Protein 7OA7 (pdb70)

Sequence (344 aa):
DHHHHHHKVTIPSGKRYYYAGGITTPGGKVDIIYTESGWFLSDRAIGQSGIVPVGTIGQKISQTLFPEPTDFKQLSKLETGIHITDDRGKYLTFAARAINSYGRVGNYQEADRIWIGLPVTQNVRLHTDADLALLKNGNTTSLIPTDNQLHTNTEVRDYFNDVVYGATIPVLNYKEPAINQTRQLIALDGRTQFSNHNFNNGYTTSVLIGNRQQTGPLLTYKLDDTLTWGINLENDGRIAIKTVDTTGGQEYIQNVKLDYSNDNSIQVRSAAKNGSLGIEIFINGQSVYNKTVSLTRTTHNISSGQIIFGGNTYINEFAVYTESLNNSNIQKLAEYFRDKYKAS

Foldseek 3Di:
DDDDDWDDKAQVVFAQEDEAPFDWGAFIDDDGVDKFKAKKKFAQAADVVGFGADDESADALAPADHHDVVRIDTPTRDGGTGGDHQVARIKMWIWMWDADPVRDTGDIDIYNIYHYFQNDDPQFPFKWFLQHKWAADPNDTHHARAPQDWDQRIWTGRVSVGGTDPDRWTKHWHQDVVRRGIAMWTFCQFPKWAKQAFLQFKKKKKFKFALDFWWAFQKKKQQDPFWIWTWTADRQQWIKIDITGNVTDIDIQPPTRDRSNGIKMKMWIWHDDPQWIWIWIDILLRTRDTDTHHQPVPGNRRRMIMMMGGGRTITRIMIMGRHRDDSVSSNSRSVSSRCVRPGD

Radius of gyration: 22.86 Å; Cα contacts (8 Å, |Δi|>4): 902; chains: 1; bounding box: 45×42×80 Å

InterPro domains:
  IPR012902 Prokaryotic N-terminal methylation site [PF07963] (5-29)
  IPR012902 Prokaryotic N-terminal methylation site [PS00409] (8-28)

B-factor: mean 28.99, std 13.24, range [13.07, 83.29]

Solvent-accessible surface area: 16601 Å² total

Secondary structure (DSSP, 8-state):
--------EE-TT--SB------BPPPPEE---EEEEEEEEE-SSB----B-----SS-----------TTEEEEESS-S--B------SEEEEEEEEE-TT--B---EE-S-EE---S--TTEEEEEEGGG-EEEETTEEEPPPBS---B-SEE-EETTTTEE--S---EEEEEETTTTEEEEEE--TT---EEEE-TTS-EEEEEEE-SS--BEEEEEEE-SSSEEEEEEE-TTS-EEEEEEE---EEEEPTT----TTS-EEEEEEEEEETTEEEEEEEETTEEEEEEEEESB--B---TTEEEEE-SB--EEEEEEESS---HHHHHHHHHHHHHTT---

Structure (mmCIF, N/CA/C/O backbone):
data_7OA7
#
_entry.id   7OA7
#
_cell.length_a   96.481
_cell.length_b   96.481
_cell.length_c   85.078
_cell.angle_alpha   90.000
_cell.angle_beta   90.000
_cell.angle_gamma   120.000
#
_symmetry.space_group_name_H-M   'P 32 2 1'
#
loop_
_entity.id
_entity.type
_entity.pdbx_description
1 polymer 'PilC minor pilin'
2 non-polymer 'CALCIUM ION'
3 non-polymer 'SODIUM ION'
4 water water
#
loop_
_atom_site.group_PDB
_atom_site.id
_atom_site.type_symbol
_atom_site.label_atom_id
_atom_site.label_alt_id
_atom_site.label_comp_id
_atom_site.label_asym_id
_atom_site.label_entity_id
_atom_site.label_seq_id
_atom_site.pdbx_PDB_ins_code
_atom_site.Cartn_x
_atom_site.Cartn_y
_atom_site.Cartn_z
_atom_site.occupancy
_atom_site.B_iso_or_equiv
_atom_site.auth_seq_id
_atom_site.auth_comp_id
_atom_site.auth_asym_id
_atom_site.auth_atom_id
_atom_site.pdbx_PDB_model_num
ATOM 1 N N . ASP A 1 2 ? 4.10000 88.60400 87.79400 1.000 66.10266 2 ASP A N 1
ATOM 2 C CA . ASP A 1 2 ? 3.97300 87.28800 87.18100 1.000 68.07922 2 ASP A CA 1
ATOM 3 C C . ASP A 1 2 ? 4.52200 87.30500 85.76200 1.000 65.31309 2 ASP A C 1
ATOM 4 O O . ASP A 1 2 ? 4.11400 88.12500 84.93900 1.000 69.80047 2 ASP A O 1
ATOM 9 N N . HIS A 1 3 ? 5.44500 86.39200 85.47200 1.000 49.45856 3 HIS A N 1
ATOM 10 C CA . HIS A 1 3 ? 6.08700 86.35800 84.16900 1.000 42.88672 3 HIS A CA 1
ATOM 11 C C . HIS A 1 3 ? 6.52500 84.93300 83.86900 1.000 40.34431 3 HIS A C 1
ATOM 12 O O . HIS A 1 3 ? 6.53700 84.06300 84.74300 1.000 46.99248 3 HIS A O 1
ATOM 19 N N . HIS A 1 4 ? 6.90100 84.70600 82.61800 1.000 31.84066 4 HIS A N 1
ATOM 20 C CA . HIS A 1 4 ? 7.22000 83.37400 82.13800 1.000 30.36154 4 HIS A CA 1
ATOM 21 C C . HIS A 1 4 ? 8.57700 83.38100 81.46500 1.000 35.98853 4 HIS A C 1
ATOM 22 O O . HIS A 1 4 ? 8.89400 84.29000 80.69400 1.000 36.90442 4 HIS A O 1
ATOM 29 N N . HIS A 1 5 ? 9.37000 82.35900 81.76400 1.000 32.23544 5 HIS A N 1
ATOM 30 C CA . HIS A 1 5 ? 10.67900 82.18100 81.16100 1.000 31.59853 5 HIS A CA 1
ATOM 31 C C . HIS A 1 5 ? 10.60400 81.16300 80.04600 1.000 32.43020 5 HIS A C 1
ATOM 32 O O . HIS A 1 5 ? 9.95200 80.12400 80.18100 1.000 33.36979 5 HIS A O 1
ATOM 39 N N . HIS A 1 6 ? 11.30000 81.44700 78.95600 1.000 28.09284 6 HIS A N 1
ATOM 40 C CA . HIS A 1 6 ? 11.52100 80.44300 77.93700 1.000 24.45293 6 HIS A CA 1
ATOM 41 C C . HIS A 1 6 ? 12.90300 79.83300 78.11800 1.000 32.93816 6 HIS A C 1
ATOM 42 O O . HIS A 1 6 ? 13.90400 80.55400 78.19400 1.000 28.41130 6 HIS A O 1
ATOM 49 N N . HIS A 1 7 ? 12.95200 78.50900 78.20400 1.000 28.36130 7 HIS A N 1
ATOM 50 C CA . HIS A 1 7 ? 14.20500 77.78900 78.37100 1.000 28.90347 7 HIS A CA 1
ATOM 51 C C . HIS A 1 7 ? 14.60100 77.11900 77.06500 1.000 26.46107 7 HIS A C 1
ATOM 52 O O . HIS A 1 7 ? 13.75600 76.60900 76.32700 1.000 28.63501 7 HIS A O 1
ATOM 59 N N . HIS A 1 8 ? 15.90400 77.08600 76.81700 1.000 28.20075 8 HIS A N 1
ATOM 60 C CA . HIS A 1 8 ? 16.50700 76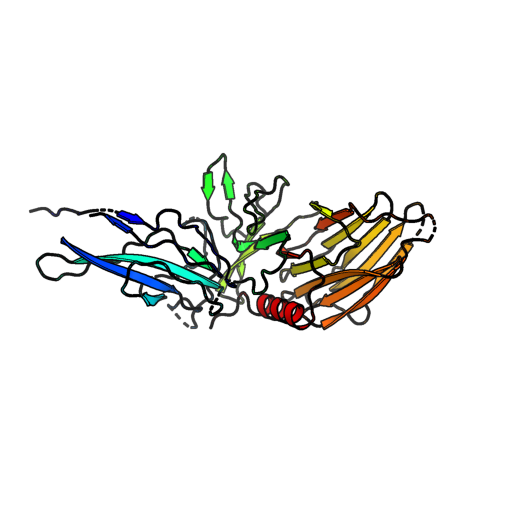.72900 75.54600 1.000 30.18520 8 HIS A CA 1
ATOM 61 C C . HIS A 1 8 ? 17.01800 75.32900 75.43100 1.000 25.49779 8 HIS A C 1
ATOM 62 O O . HIS A 1 8 ? 17.65300 74.80600 76.34300 1.000 32.03805 8 HIS A O 1
ATOM 77 N N . LYS A 1 10 ? 19.24900 73.21300 72.27000 1.000 22.42111 10 LYS A N 1
ATOM 78 C CA . LYS A 1 10 ? 19.83800 73.11100 70.94300 1.000 22.63166 10 LYS A CA 1
ATOM 79 C C . LYS A 1 10 ? 19.68900 71.66000 70.51400 1.000 21.66312 10 LYS A C 1
ATOM 80 O O . LYS A 1 10 ? 20.09300 70.75100 71.24700 1.000 24.06604 10 LYS A O 1
ATOM 86 N N . VAL A 1 11 ? 19.04900 71.44900 69.37100 1.000 18.19955 11 VAL A N 1
ATOM 87 C CA . VAL A 1 11 ? 18.79100 70.11800 68.84200 1.000 19.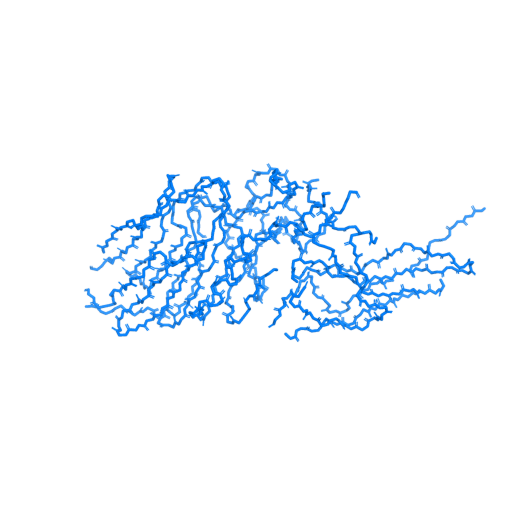39706 11 VAL A CA 1
ATOM 88 C C . VAL A 1 11 ? 19.46300 70.05600 67.48600 1.000 18.47853 11 VAL A C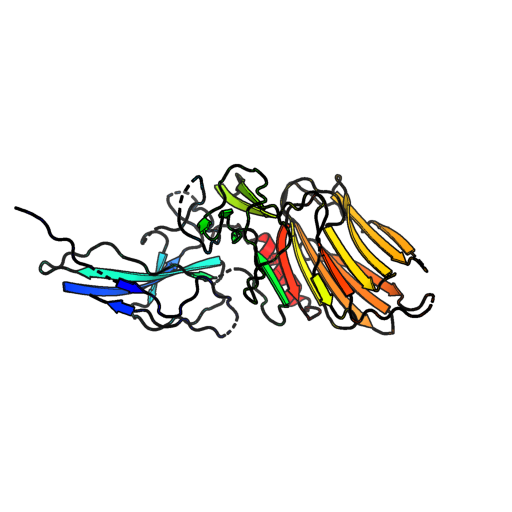 1
ATOM 89 O O . VAL A 1 11 ? 19.09000 70.80500 66.57600 1.000 19.87080 11 VAL A O 1
ATOM 93 N N . THR A 1 12 ? 20.47100 69.18800 67.34900 1.000 17.39682 12 THR A N 1
ATOM 94 C CA . THR A 1 12 ? 21.25400 69.14600 66.12000 1.000 18.34694 12 THR A CA 1
ATOM 95 C C . THR A 1 12 ? 21.58800 67.70700 65.77200 1.000 16.12035 12 THR A C 1
ATOM 96 O O . THR A 1 12 ? 21.41100 66.78800 66.57200 1.000 18.63381 12 THR A O 1
ATOM 100 N N . ILE A 1 13 ? 22.07400 67.52500 64.54700 1.000 16.76780 13 ILE A N 1
ATOM 101 C CA . ILE A 1 13 ? 22.72500 66.29100 64.11900 1.000 18.19692 13 ILE A CA 1
ATOM 102 C C . ILE A 1 13 ? 24.12700 66.70000 63.69100 1.000 17.61527 13 ILE A C 1
ATOM 103 O O . ILE A 1 13 ? 24.32700 67.09400 62.53000 1.000 18.64960 13 ILE A O 1
ATOM 108 N N . PRO A 1 14 ? 25.11200 66.65500 64.58300 1.000 18.67856 14 PRO A N 1
ATOM 109 C CA . PRO A 1 14 ? 26.44700 67.14900 64.21800 1.000 18.03637 14 PRO A CA 1
ATOM 110 C C . PRO A 1 14 ? 26.99500 66.37600 63.02900 1.000 19.35758 14 PRO A C 1
ATOM 111 O O . PRO A 1 14 ? 26.99100 65.14300 63.01100 1.000 19.32074 14 PRO A O 1
ATOM 115 N N . SER A 1 15 ? 27.44000 67.11500 62.01300 1.000 18.14165 15 SER A N 1
ATOM 116 C CA . SER A 1 15 ? 27.96100 66.57200 60.75400 1.000 20.39192 15 SER A CA 1
ATOM 117 C C . SER A 1 15 ? 26.87600 66.00100 59.84800 1.000 19.94450 15 SER A C 1
ATOM 118 O O . SER A 1 15 ? 27.19700 65.45300 58.78100 1.000 21.36835 15 SER A O 1
ATOM 121 N N . GLY A 1 16 ? 25.60600 66.12100 60.21500 1.000 19.04965 16 GLY A N 1
ATOM 122 C CA . GLY A 1 16 ? 24.55200 65.59400 59.37200 1.000 15.66504 16 GLY A CA 1
ATOM 123 C C . GLY A 1 16 ? 24.33900 66.44300 58.13500 1.000 18.02321 16 GLY A C 1
ATOM 124 O O . GLY A 1 16 ? 24.53400 67.66100 58.13900 1.000 22.82116 16 GLY A O 1
ATOM 125 N N . LYS A 1 17 ? 23.92300 65.78100 57.06500 1.000 18.22061 17 LYS A N 1
ATOM 126 C CA . LYS A 1 17 ? 23.62000 66.43900 55.80700 1.000 17.52052 17 LYS A CA 1
ATOM 127 C C . LYS A 1 17 ? 22.12200 66.69500 55.70300 1.000 17.23101 17 LYS A C 1
ATOM 128 O O . LYS A 1 17 ? 21.32100 66.20000 56.50800 1.000 17.30997 17 LYS A O 1
ATOM 134 N N . ARG A 1 18 ? 21.74200 67.47800 54.68400 1.000 15.86769 18 ARG A N 1
ATOM 135 C CA . ARG A 1 18 ? 20.33700 67.75900 54.40800 1.000 14.34646 18 ARG A CA 1
ATOM 136 C C . ARG A 1 18 ? 19.67600 66.70900 53.52200 1.000 15.22288 18 ARG A C 1
ATOM 137 O O . ARG A 1 18 ? 18.46000 66.76700 53.31800 1.000 15.35447 18 ARG A O 1
ATOM 145 N N . TYR A 1 19 ? 20.44100 65.76900 52.97800 1.000 14.98338 19 TYR A N 1
ATOM 146 C CA . TYR A 1 19 ? 19.87500 64.70200 52.16900 1.000 13.67796 19 TYR A CA 1
ATOM 147 C C . TYR A 1 19 ? 20.83500 63.52500 52.20000 1.000 14.11485 19 TYR A C 1
ATOM 148 O O . TYR A 1 19 ? 22.04300 63.69300 52.42100 1.000 15.58608 19 TYR A O 1
ATOM 157 N N . TYR A 1 20 ? 20.27500 62.33200 51.98200 1.000 13.67532 20 TYR A N 1
ATOM 158 C CA . TYR A 1 20 ? 21.07200 61.11900 51.82800 1.000 14.17275 20 TYR A CA 1
ATOM 159 C C . TYR A 1 20 ? 20.40700 60.24200 50.78700 1.000 15.44133 20 TYR A C 1
ATOM 160 O O . TYR A 1 20 ? 19.19600 60.31100 50.57000 1.000 15.29131 20 TYR A O 1
ATOM 169 N N . TYR A 1 21 ? 21.20500 59.35800 50.20000 1.000 15.79926 21 TYR A N 1
ATOM 170 C CA . TYR A 1 21 ? 20.69800 58.32200 49.31400 1.000 15.04654 21 TYR A CA 1
ATOM 171 C C . TYR A 1 21 ? 20.53400 57.01400 50.07300 1.000 14.70966 21 TYR A C 1
ATOM 172 O O . TYR A 1 21 ? 21.28700 56.71500 51.00700 1.000 18.07585 21 TYR A O 1
ATOM 181 N N . ALA A 1 22 ? 19.54100 56.23900 49.66100 1.000 16.00192 22 ALA A N 1
ATOM 182 C CA . ALA A 1 22 ? 19.44500 54.85600 50.08400 1.000 17.02309 22 ALA A CA 1
ATOM 183 C C . ALA A 1 22 ? 20.34100 53.99300 49.20400 1.000 19.56814 22 ALA A C 1
ATOM 184 O O . ALA A 1 22 ? 20.76100 54.39800 48.11800 1.000 20.13136 22 ALA A O 1
ATOM 186 N N . GLY A 1 23 ? 20.63200 52.78800 49.68500 1.000 20.64458 23 GLY A N 1
ATOM 187 C CA . GLY A 1 23 ? 21.40600 51.83000 48.91200 1.000 22.14213 23 GLY A CA 1
ATOM 188 C C . GLY A 1 23 ? 22.90200 52.03900 48.91700 1.000 26.02154 23 GLY A C 1
ATOM 189 O O . GLY A 1 23 ? 23.59900 51.42800 48.09700 1.000 27.81386 23 GLY A O 1
ATOM 198 N N . GLY A 1 25 ? 24.85500 52.19000 52.04100 1.000 20.92619 25 GLY A N 1
ATOM 199 C CA . GLY A 1 25 ? 25.44900 51.87500 53.33500 1.000 23.47387 25 GLY A CA 1
ATOM 200 C C . GLY A 1 25 ? 25.60400 53.04900 54.28400 1.000 25.09248 25 GLY A C 1
ATOM 201 O O . GLY A 1 25 ? 26.48300 53.02200 55.15500 1.000 24.35029 25 GLY A O 1
ATOM 202 N N . ILE A 1 26 ? 24.78400 54.08800 54.13200 1.000 19.68131 26 ILE A N 1
ATOM 203 C CA . ILE A 1 26 ? 24.85000 55.26700 54.98700 1.000 19.54708 26 ILE A CA 1
ATOM 204 C C . ILE A 1 26 ? 24.16100 54.98100 56.31100 1.000 19.91555 26 ILE A C 1
ATOM 205 O O . ILE A 1 26 ? 23.06000 54.42600 56.34600 1.000 19.67078 26 ILE A O 1
ATOM 210 N N . THR A 1 27 ? 24.80700 55.37700 57.40100 1.000 18.34430 27 THR A N 1
ATOM 211 C CA . THR A 1 27 ? 24.15200 55.52600 58.69500 1.000 17.88372 27 THR A CA 1
ATOM 212 C C . THR A 1 27 ? 24.38200 56.96300 59.12400 1.000 18.74962 27 THR A C 1
ATOM 213 O O . THR A 1 27 ? 25.51900 57.43900 59.10800 1.000 19.47339 27 THR A O 1
ATOM 217 N N . THR A 1 28 ? 23.29300 57.67600 59.44800 1.000 18.09427 28 THR A N 1
ATOM 218 C CA . THR A 1 28 ? 23.44900 59.06500 59.84000 1.000 19.78132 28 THR A CA 1
ATOM 219 C C . THR A 1 28 ? 24.29200 59.16800 61.10700 1.000 17.96268 28 THR A C 1
ATOM 220 O O . THR A 1 28 ? 24.37400 58.21800 61.90300 1.000 18.46800 28 THR A O 1
ATOM 224 N N . PRO A 1 29 ? 24.93500 60.31700 61.31700 1.000 17.12574 29 PRO A N 1
ATOM 225 C CA . PRO A 1 29 ? 25.47800 60.60600 62.64400 1.000 19.62341 29 PRO A CA 1
ATOM 226 C C . PRO A 1 29 ? 24.33900 60.64300 63.65000 1.000 20.03924 29 PRO A C 1
ATOM 227 O O . PRO A 1 29 ? 23.16200 60.76300 63.29500 1.000 18.19955 29 PRO A O 1
ATOM 231 N N . GLY A 1 30 ? 24.70700 60.51500 64.91800 1.000 20.16558 30 GLY A N 1
ATOM 232 C CA . GLY A 1 30 ? 23.72200 60.57500 65.97900 1.000 19.18388 30 GLY A CA 1
ATOM 233 C C . GLY A 1 30 ? 23.21300 61.98500 66.20900 1.000 20.54194 30 GLY A C 1
ATOM 234 O O . GLY A 1 30 ? 23.83800 62.98000 65.84200 1.000 20.91040 30 GLY A O 1
ATOM 235 N N . GLY A 1 31 ? 22.04100 62.06100 66.84900 1.000 18.73383 31 GLY A N 1
ATOM 236 C CA . GLY A 1 31 ? 21.51000 63.34900 67.25400 1.000 18.48643 31 GLY A CA 1
ATOM 237 C C . GLY A 1 31 ? 22.12500 63.83100 68.55900 1.000 17.64159 31 GLY A C 1
ATOM 238 O O . GLY A 1 31 ? 22.70900 63.06700 69.33000 1.000 21.12359 31 GLY A O 1
ATOM 239 N N . LYS A 1 32 ? 21.98200 65.13300 68.81600 1.000 18.30483 32 LYS A N 1
ATOM 240 C CA . LYS A 1 32 ? 22.52600 65.76500 70.01400 1.000 20.06293 32 LYS A CA 1
ATOM 241 C C . LYS A 1 32 ? 21.51000 66.75700 70.55800 1.000 18.98122 32 LYS A C 1
ATOM 242 O O . LYS A 1 32 ? 20.94300 67.54700 69.79600 1.000 19.25757 32 LYS A O 1
ATOM 248 N N . VAL A 1 33 ? 21.30300 66.72400 71.87100 1.000 21.16043 33 VAL A N 1
ATOM 249 C CA . VAL A 1 33 ? 20.43800 67.67200 72.56800 1.000 21.40520 33 VAL A CA 1
ATOM 250 C C . VAL A 1 33 ? 21.26700 68.37200 73.63400 1.000 22.43427 33 VAL A C 1
ATOM 251 O O . VAL A 1 33 ? 21.85900 67.71300 74.50000 1.000 25.74519 33 VAL A O 1
ATOM 255 N N . ASP A 1 34 ? 21.29400 69.70200 73.58800 1.000 25.60044 34 ASP A N 1
ATOM 256 C CA . ASP A 1 34 ? 22.04400 70.51200 74.54300 1.000 30.71421 34 ASP A CA 1
ATOM 257 C C . ASP A 1 34 ? 21.06100 71.41700 75.26800 1.000 29.06138 34 ASP A C 1
ATOM 258 O O . ASP A 1 34 ? 20.37700 72.22800 74.63700 1.000 30.58261 34 ASP A O 1
ATOM 263 N N . ILE A 1 35 ? 20.98900 71.27100 76.58400 1.000 31.31954 35 ILE A N 1
ATOM 264 C CA . ILE A 1 35 ? 20.08700 72.07400 77.39400 1.000 34.87787 35 ILE A CA 1
ATOM 265 C C . ILE A 1 35 ? 20.89400 72.94900 78.34100 1.000 34.08303 35 ILE A C 1
ATOM 266 O O . ILE A 1 35 ? 20.33200 73.56600 79.24400 1.000 46.61348 35 ILE A O 1
ATOM 271 N N . ILE A 1 46 ? 13.31800 70.85400 81.81400 1.000 72.09285 46 ILE A N 1
ATOM 272 C CA . ILE A 1 46 ? 14.15800 70.22600 82.83000 1.000 73.87465 46 ILE A CA 1
ATOM 273 C C . ILE A 1 46 ? 14.62700 68.82700 82.40000 1.000 71.59016 46 ILE A C 1
ATOM 274 O O . ILE A 1 46 ? 15.80600 68.49400 82.53300 1.000 75.58801 46 ILE A O 1
ATOM 279 N N . TYR A 1 47 ? 13.70900 68.02300 81.86900 1.000 46.62138 47 TYR A N 1
ATOM 280 C CA . TYR A 1 47 ? 14.04000 66.77000 81.20900 1.000 39.74950 47 TYR A CA 1
ATOM 281 C C . TYR A 1 47 ? 13.71800 66.89100 79.72700 1.000 32.52495 47 TYR A C 1
ATOM 282 O O . TYR A 1 47 ? 12.98900 67.78800 79.29100 1.000 30.19046 47 TYR A O 1
ATOM 291 N N . THR A 1 48 ? 14.28100 65.98500 78.93900 1.000 29.84305 48 THR A N 1
ATOM 292 C CA . THR A 1 48 ? 14.0080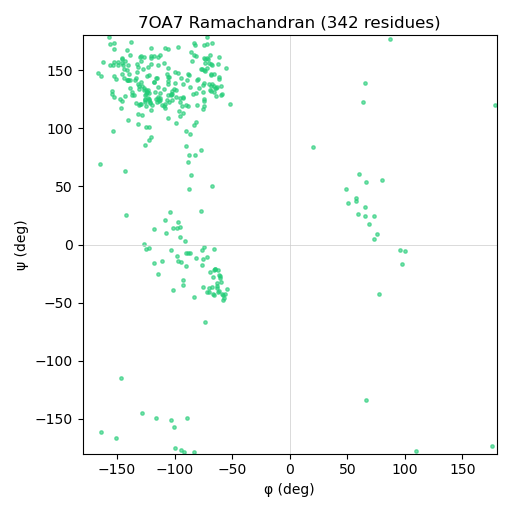0 65.97600 77.51400 1.000 25.36357 48 THR A CA 1
ATOM 293 C C . THR A 1 48 ? 13.66100 64.56500 77.07200 1.000 26.52423 48 THR A C 1
ATOM 294 O O . THR A 1 48 ? 14.06400 63.57900 77.69600 1.000 29.36405 48 THR A O 1
ATOM 298 N N . GLU A 1 49 ? 12.88000 64.49200 76.00100 1.000 24.06078 49 GLU A N 1
ATOM 299 C CA . GLU A 1 49 ? 12.60400 63.25800 75.28800 1.000 27.15326 49 GLU A CA 1
ATOM 300 C C . GLU A 1 49 ? 12.98600 63.51100 73.84200 1.000 21.90263 49 GLU A C 1
ATOM 301 O O . GLU A 1 49 ? 12.61300 64.54200 73.27700 1.000 22.18687 49 GLU A O 1
ATOM 307 N N . SER A 1 50 ? 13.72300 62.58300 73.24000 1.000 20.48140 50 SER A N 1
ATOM 308 C CA . SER A 1 50 ? 14.21200 62.78400 71.88600 1.000 18.89963 50 SER A CA 1
ATOM 309 C C . SER A 1 50 ? 14.08600 61.49600 71.08900 1.000 20.03135 50 SER A C 1
ATOM 310 O O . SER A 1 50 ? 13.92100 60.40300 71.64600 1.000 21.13674 50 SER A O 1
ATOM 313 N N . GLY A 1 51 ? 14.16800 61.64200 69.77200 1.000 18.12323 51 GLY A N 1
ATOM 314 C CA . GLY A 1 51 ? 14.13600 60.48600 68.89800 1.000 18.81541 51 GLY A CA 1
ATOM 315 C C . GLY A 1 51 ? 14.13900 60.90500 67.44600 1.000 16.59673 51 GLY A C 1
ATOM 316 O O . GLY A 1 51 ? 14.27900 62.08500 67.10900 1.000 17.52842 51 GLY A O 1
ATOM 317 N N . TRP A 1 52 ? 13.97800 59.90700 66.58500 1.000 16.46250 52 TRP A N 1
ATOM 318 C CA . TRP A 1 52 ? 13.99600 60.08400 65.14200 1.000 15.23604 52 TRP A CA 1
ATOM 319 C C . TRP A 1 52 ? 12.62500 59.74900 64.57300 1.000 16.26511 52 TRP A C 1
ATOM 320 O O . TRP A 1 52 ? 11.95400 58.82400 65.04800 1.000 18.10743 52 TRP A O 1
ATOM 331 N N . PHE A 1 53 ? 12.22600 60.51100 63.55900 1.000 15.47554 53 PHE A N 1
ATOM 332 C CA . PHE A 1 53 ? 10.89900 60.44300 62.97100 1.000 17.18890 53 PHE A CA 1
ATOM 333 C C . PHE A 1 53 ? 11.01700 60.40400 61.45600 1.000 16.18089 53 PHE A C 1
ATOM 334 O O . PHE A 1 53 ? 11.88000 61.06300 60.86900 1.000 18.17850 53 PHE A O 1
ATOM 342 N N . LEU A 1 54 ? 10.14100 59.63700 60.82600 1.000 17.00467 54 LEU A N 1
ATOM 343 C CA . LEU A 1 54 ? 10.14800 59.46100 59.37900 1.000 17.20206 54 LEU A CA 1
ATOM 344 C C . LEU A 1 54 ? 8.78100 59.85000 58.83700 1.000 16.43881 54 LEU A C 1
ATOM 345 O O . LEU A 1 54 ? 7.75000 59.40800 59.36300 1.000 18.82068 54 LEU A O 1
ATOM 350 N N . SER A 1 55 ? 8.76600 60.68300 57.79800 1.000 17.41525 55 SER A N 1
ATOM 351 C CA . SER A 1 55 ? 7.47600 61.17800 57.33400 1.000 17.48894 55 SER A CA 1
ATOM 352 C C . SER A 1 55 ? 6.71600 60.09800 56.57100 1.000 17.83372 55 SER A C 1
ATOM 353 O O . SER A 1 55 ? 7.28100 59.10700 56.08800 1.000 19.42601 55 SER A O 1
ATOM 356 N N . ASP A 1 56 ? 5.41000 60.30900 56.47400 1.000 19.89186 56 ASP A N 1
ATOM 357 C CA . ASP A 1 56 ? 4.57200 59.51600 55.60200 1.000 21.49731 56 ASP A CA 1
ATOM 358 C C . ASP A 1 56 ? 4.80700 59.93600 54.14600 1.000 21.41836 56 ASP A C 1
ATOM 359 O O . ASP A 1 56 ? 5.50100 60.91200 53.85500 1.000 21.44731 56 ASP A O 1
ATOM 364 N N . ARG A 1 57 ? 4.23200 59.17000 53.21700 1.000 21.26044 57 ARG A N 1
ATOM 365 C CA . ARG A 1 57 ? 4.20100 59.56200 51.81400 1.000 20.68406 57 ARG A CA 1
ATOM 366 C C . ARG A 1 57 ? 2.89800 60.25800 51.44500 1.000 22.56850 57 ARG A C 1
ATOM 367 O O . ARG A 1 57 ? 2.59400 60.41300 50.25900 1.000 24.00025 57 ARG A O 1
ATOM 375 N N . ALA A 1 58 ? 2.13000 60.69300 52.44200 1.000 21.39993 58 ALA A N 1
ATOM 376 C CA . ALA A 1 58 ? 0.91900 61.46700 52.20700 1.000 22.72641 58 ALA A CA 1
ATOM 377 C C . ALA A 1 58 ? 0.79000 62.43400 53.37100 1.000 30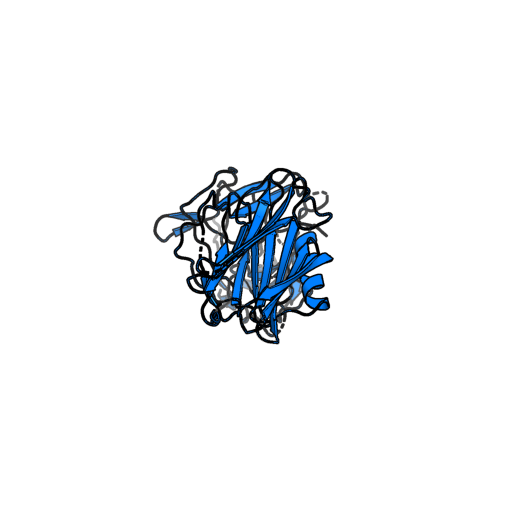.64052 58 ALA A C 1
ATOM 378 O O . ALA A 1 58 ? 0.66400 62.00000 54.52100 1.000 39.81793 58 ALA A O 1
ATOM 380 N N . ILE A 1 59 ? 0.84600 63.72800 53.06800 1.000 22.03422 59 ILE A N 1
ATOM 381 C CA . ILE A 1 59 ? 0.81400 64.79100 54.06500 1.000 23.38965 59 ILE A CA 1
ATOM 382 C C . ILE A 1 59 ? -0.64700 65.11300 54.29900 1.000 31.54326 59 ILE A C 1
ATOM 383 O O . ILE A 1 59 ? -1.33200 65.55100 53.36800 1.000 25.99259 59 ILE A O 1
ATOM 388 N N . GLY A 1 60 ? -1.11000 64.92700 55.54600 1.000 44.28952 60 GLY A N 1
ATOM 389 C CA . GLY A 1 60 ? -2.52800 64.89300 55.84500 1.000 45.01066 60 GLY A CA 1
ATOM 390 C C . GLY A 1 60 ? -3.14900 66.26200 56.01900 1.000 47.50306 60 GLY A C 1
ATOM 391 O O . GLY A 1 60 ? -2.47600 67.29300 56.03700 1.000 57.35161 60 GLY A O 1
ATOM 392 N N . GLN A 1 61 ? -4.47400 66.25500 56.15400 1.000 73.03507 61 GLN A N 1
ATOM 393 C CA . GLN A 1 61 ? -5.26100 67.48300 56.22700 1.000 70.77164 61 GLN A CA 1
ATOM 394 C C . GLN A 1 61 ? -5.10100 68.19000 57.57100 1.000 73.47197 61 GLN A C 1
ATOM 395 O O . GLN A 1 61 ? -4.35100 67.74000 58.43900 1.000 79.07264 61 GLN A O 1
ATOM 401 N N . SER A 1 64 ? -7.38400 62.09300 51.81200 1.000 61.25998 64 SER A N 1
ATOM 402 C CA . SER A 1 64 ? -6.53600 62.32200 50.64700 1.000 59.52029 64 SER A CA 1
ATOM 403 C C . SER A 1 64 ? -5.29200 63.13500 50.99800 1.000 56.35939 64 SER A C 1
ATOM 404 O O . SER A 1 64 ? -5.26400 64.35500 50.82900 1.000 55.76195 64 SER A O 1
ATOM 407 N N . GLY A 1 65 ? -4.26100 62.45800 51.48900 1.000 35.52005 65 GLY A N 1
ATOM 408 C CA . GLY A 1 65 ? -3.01100 63.13300 51.74800 1.000 22.03159 65 GLY A CA 1
ATOM 409 C C . GLY A 1 65 ? -2.30000 63.52100 50.46800 1.000 23.27121 65 GLY A C 1
ATOM 410 O O . GLY A 1 65 ? -2.53000 62.96200 49.39400 1.000 27.38223 65 GLY A O 1
ATOM 411 N N . ILE A 1 66 ? -1.39300 64.48000 50.60700 1.000 19.84185 66 ILE A N 1
ATOM 412 C CA . ILE A 1 66 ? -0.64900 65.04900 49.48900 1.000 20.50246 66 ILE A CA 1
ATOM 413 C C . ILE A 1 66 ? 0.77900 64.51100 49.50600 1.000 20.63668 66 ILE A C 1
ATOM 414 O O . ILE A 1 66 ? 1.36300 64.29500 50.57600 1.000 20.07083 66 ILE A O 1
ATOM 419 N N . VAL A 1 67 ? 1.34100 64.29400 48.32300 1.000 16.70990 67 VAL A N 1
ATOM 420 C CA . VAL A 1 67 ? 2.68000 63.69500 48.22300 1.000 17.69949 67 VAL A CA 1
ATOM 421 C C . VAL A 1 67 ? 3.72900 64.67100 48.74600 1.000 17.91004 67 VAL A C 1
ATOM 422 O O . VAL A 1 67 ? 3.67000 65.87600 48.43700 1.000 17.64159 67 VAL A O 1
ATOM 426 N N . PRO A 1 68 ? 4.69600 64.22000 49.54100 1.000 17.25733 68 PRO A N 1
ATOM 427 C CA . PRO A 1 68 ? 5.81700 65.09800 49.89600 1.000 17.14416 68 PRO A CA 1
ATOM 428 C C . PRO A 1 68 ? 6.76500 65.26100 48.71800 1.000 18.20218 68 PRO A C 1
ATOM 429 O O . PRO A 1 68 ? 6.90000 64.37600 47.86500 1.000 19.83396 68 PRO A O 1
ATOM 433 N N . VAL A 1 69 ? 7.40900 66.42500 48.67000 1.000 17.35208 69 VAL A N 1
ATOM 434 C CA . VAL A 1 69 ? 8.41100 66.73200 47.65800 1.000 16.13088 69 VAL A CA 1
ATOM 435 C C . VAL A 1 69 ? 9.67700 67.20100 48.35800 1.000 16.81517 69 VAL A C 1
ATOM 436 O O . VAL A 1 69 ? 9.63300 67.74300 49.47000 1.000 17.24680 69 VAL A O 1
ATOM 440 N N . GLY A 1 70 ? 10.80700 66.95200 47.71000 1.000 16.69674 70 GLY A N 1
ATOM 441 C CA . GLY A 1 70 ? 12.09100 67.22200 48.32500 1.000 15.78084 70 GLY A CA 1
ATOM 442 C C . GLY A 1 70 ? 12.48200 68.69200 48.32400 1.000 16.63094 70 GLY A C 1
ATOM 443 O O . GLY A 1 70 ? 12.13300 69.47300 47.43800 1.000 18.71803 70 GLY A O 1
ATOM 444 N N . THR A 1 71 ? 13.27000 69.04700 49.33600 1.000 16.70200 71 THR A N 1
ATOM 445 C CA . THR A 1 71 ? 13.98100 70.31800 49.38500 1.000 16.16510 71 THR A CA 1
ATOM 446 C C . THR A 1 71 ? 15.21300 70.11500 50.24700 1.000 17.75739 71 THR A C 1
ATOM 447 O O . THR A 1 71 ? 15.24600 69.22600 51.10300 1.000 18.07848 71 THR A O 1
ATOM 451 N N . ILE A 1 72 ? 16.22700 70.94000 50.00000 1.000 16.69937 72 ILE A N 1
ATOM 452 C CA . ILE A 1 72 ? 17.35500 71.11200 50.90300 1.000 16.53356 72 ILE A CA 1
ATOM 453 C C . ILE A 1 72 ? 17.44300 72.53800 51.42000 1.000 18.48116 72 ILE A C 1
ATOM 454 O O . ILE A 1 72 ? 18.44900 72.92400 52.02600 1.000 19.67341 72 ILE A O 1
ATOM 459 N N . GLY A 1 73 ? 16.38400 73.31500 51.22300 1.000 18.13639 73 GLY A N 1
ATOM 460 C CA . GLY A 1 73 ? 16.25100 74.63500 51.78300 1.000 19.79974 73 GLY A CA 1
ATOM 461 C C . GLY A 1 73 ? 15.36500 74.62100 53.01200 1.000 20.34191 73 GLY A C 1
ATOM 462 O O . GLY A 1 73 ? 15.18300 73.59000 53.67100 1.000 23.01592 73 GLY A O 1
ATOM 463 N N . GLN A 1 74 ? 14.79900 75.78600 53.32200 1.000 25.61360 74 GLN A N 1
ATOM 464 C CA . GLN A 1 74 ? 13.92900 75.93600 54.48100 1.000 31.80645 74 GLN A CA 1
ATOM 465 C C . GLN A 1 74 ? 12.84800 76.94200 54.13200 1.000 36.71493 74 GLN A C 1
ATOM 466 O O . GLN A 1 74 ? 13.10100 77.89600 53.39300 1.000 31.46167 74 GLN A O 1
ATOM 472 N N . LYS A 1 75 ? 11.65700 76.73800 54.68600 1.000 50.06653 75 LYS A N 1
ATOM 473 C CA . LYS A 1 75 ? 10.53500 77.65200 54.48800 1.000 51.92728 75 LYS A CA 1
ATOM 474 C C . LYS A 1 75 ? 10.88500 79.08500 54.87400 1.000 52.81160 75 LYS A C 1
ATOM 475 O O . LYS A 1 75 ? 11.30300 79.34700 56.00000 1.000 58.06222 75 LYS A O 1
ATOM 481 N N . ILE A 1 80 ? 5.58700 83.08000 49.70400 1.000 42.98147 80 ILE A N 1
ATOM 482 C CA . ILE A 1 80 ? 6.33900 83.07900 48.45500 1.000 35.15158 80 ILE A CA 1
ATOM 483 C C . ILE A 1 80 ? 6.27500 81.70700 47.79100 1.000 29.32720 80 ILE A C 1
ATOM 484 O O . ILE A 1 80 ? 6.11100 81.59700 46.57500 1.000 25.99522 80 ILE A O 1
ATOM 489 N N . SER A 1 81 ? 6.42000 80.66800 48.60900 1.000 30.71684 81 SER A N 1
ATOM 490 C CA . SER A 1 81 ? 6.40500 79.27900 48.16800 1.000 24.69507 81 SER A CA 1
ATOM 491 C C . SER A 1 81 ? 5.12300 78.62000 48.64200 1.000 25.80046 81 SER A C 1
ATOM 492 O O . SER A 1 81 ? 4.74200 78.75900 49.81100 1.000 27.28222 81 SER A O 1
ATOM 495 N N . GLN A 1 82 ? 4.46700 77.89600 47.74100 1.000 23.29753 82 GLN A N 1
ATOM 496 C CA . GLN A 1 82 ? 3.26700 77.15000 48.07400 1.000 22.36321 82 GLN A CA 1
ATOM 497 C C . GLN A 1 82 ? 3.55400 75.69600 48.41800 1.000 19.56814 82 GLN A C 1
ATOM 498 O O . GLN A 1 82 ? 2.60700 74.92600 48.59600 1.000 24.96089 82 GLN A O 1
ATOM 504 N N . THR A 1 83 ? 4.82600 75.30600 48.51300 1.000 20.12610 83 THR A N 1
ATOM 505 C CA . THR A 1 83 ? 5.14800 73.90900 48.77200 1.000 18.56012 83 THR A CA 1
ATOM 506 C C . THR A 1 83 ? 4.62000 73.50300 50.13900 1.000 20.64984 83 THR A C 1
ATOM 507 O O . THR A 1 83 ? 4.77000 74.24000 51.11900 1.000 24.19501 83 THR A O 1
ATOM 511 N N . LEU A 1 84 ? 3.98200 72.33700 50.19300 1.000 19.10229 84 LEU A N 1
ATOM 512 C CA . LEU A 1 84 ? 3.48200 71.76800 51.43800 1.000 20.27875 84 LEU A CA 1
ATOM 513 C C . LEU A 1 84 ? 4.52900 70.80300 51.97100 1.000 18.86016 84 LEU A C 1
ATOM 514 O O . LEU A 1 84 ? 4.96700 69.90800 51.24800 1.000 19.54971 84 LEU A O 1
ATOM 519 N N . PHE A 1 85 ? 4.95000 71.00400 53.23300 1.000 18.82594 85 PHE A N 1
ATOM 520 C CA . PHE A 1 85 ? 5.90700 70.09900 53.85000 1.000 18.96806 85 PHE A CA 1
ATOM 521 C C . PHE A 1 85 ? 5.26100 69.35500 55.01600 1.000 19.89449 85 PHE A C 1
ATOM 522 O O . PHE A 1 85 ? 4.29600 69.84900 55.60800 1.000 21.77103 85 PHE A O 1
ATOM 530 N N . PRO A 1 86 ? 5.75700 68.16400 55.36000 1.000 18.94174 86 PRO A N 1
ATOM 531 C CA . PRO A 1 86 ? 5.15200 67.40800 56.46900 1.000 21.10516 86 PRO A CA 1
ATOM 532 C C . PRO A 1 86 ? 5.25300 68.16600 57.78000 1.000 21.48679 86 PRO A C 1
ATOM 533 O O . PRO A 1 86 ? 6.23400 68.85900 58.04800 1.000 22.32636 86 PRO A O 1
ATOM 537 N N . GLU A 1 87 ? 4.21800 68.02900 58.59900 1.000 21.40257 87 GLU A N 1
ATOM 538 C CA . GLU A 1 87 ? 4.16300 68.68600 59.89400 1.000 22.37637 87 GLU A CA 1
ATOM 539 C C . GLU A 1 87 ? 4.47200 67.67300 60.98900 1.000 20.15505 87 GLU A C 1
ATOM 540 O O . GLU A 1 87 ? 3.93200 66.56500 60.98300 1.000 21.93158 87 GLU A O 1
ATOM 554 N N . PRO A 1 89 ? 3.91300 66.59100 64.75800 1.000 25.12933 89 PRO A N 1
ATOM 555 C CA . PRO A 1 89 ? 4.20300 65.16700 64.59200 1.000 23.51861 89 PRO A CA 1
ATOM 556 C C . PRO A 1 89 ? 3.20200 64.40600 63.71200 1.000 23.50545 89 PRO A C 1
ATOM 557 O O . PRO A 1 89 ? 3.42700 63.22300 63.46400 1.000 24.80034 89 PRO A O 1
ATOM 561 N N . THR A 1 90 ? 2.13200 65.06100 63.24600 1.000 24.50557 90 THR A N 1
ATOM 562 C CA . THR A 1 90 ? 1.01500 64.31900 62.65800 1.000 24.27659 90 THR A CA 1
ATOM 563 C C . THR A 1 90 ? 1.34800 63.66100 61.32300 1.000 23.66073 90 THR A C 1
ATOM 564 O O . THR A 1 90 ? 0.69600 62.67700 60.95700 1.000 27.38486 90 THR A O 1
ATOM 568 N N . ASP A 1 91 ? 2.34300 64.16300 60.59200 1.000 22.45796 91 ASP A N 1
ATOM 569 C CA . ASP A 1 91 ? 2.73200 63.57400 59.31700 1.000 20.28138 91 ASP A CA 1
ATOM 570 C C . ASP A 1 91 ? 3.93600 62.64700 59.44400 1.000 20.02082 91 ASP A C 1
ATOM 571 O O . ASP A 1 91 ? 4.55900 62.30300 58.43400 1.000 19.89975 91 ASP A O 1
ATOM 576 N N . PHE A 1 92 ? 4.29700 62.24800 60.65800 1.000 19.29705 92 PHE A N 1
ATOM 577 C CA . PHE A 1 92 ? 5.48600 61.44200 60.87000 1.000 20.34718 92 PHE A CA 1
ATOM 578 C C . PHE A 1 92 ? 5.13700 60.22100 61.70500 1.000 20.37350 92 PHE A C 1
ATOM 579 O O . PHE A 1 92 ? 4.14800 60.20800 62.44400 1.000 23.24226 92 PHE A O 1
ATOM 587 N N . LYS A 1 93 ? 5.98400 59.20300 61.58700 1.000 20.51562 93 LYS A N 1
ATOM 588 C CA . LYS A 1 93 ? 5.96400 58.03500 62.45300 1.000 22.00001 93 LYS A CA 1
ATOM 589 C C . LYS A 1 93 ? 7.27500 58.00100 63.22200 1.000 19.73131 93 LYS A C 1
ATOM 590 O O . LYS A 1 93 ? 8.32800 58.33400 62.67400 1.000 21.40257 93 LYS A O 1
ATOM 596 N N . GLN A 1 94 ? 7.22500 57.58700 64.48200 1.000 20.52351 94 GLN A N 1
ATOM 597 C CA . GLN A 1 94 ? 8.45700 57.49800 65.25300 1.000 20.83671 94 GLN A CA 1
ATOM 598 C C . GLN A 1 94 ? 9.25700 56.28500 64.80100 1.000 21.15780 94 GLN A C 1
ATOM 599 O O . GLN A 1 94 ? 8.75900 55.15500 64.83000 1.000 23.58704 94 GLN A O 1
ATOM 605 N N . LEU A 1 95 ? 10.49800 56.52800 64.38400 1.000 18.86279 95 LEU A N 1
ATOM 606 C CA . LEU A 1 95 ? 11.42100 55.49800 63.93200 1.000 19.02070 95 LEU A CA 1
ATOM 607 C C . LEU A 1 95 ? 12.29300 55.00400 65.07600 1.000 19.25231 95 LEU A C 1
ATOM 608 O O . LEU A 1 95 ? 12.62000 53.81500 65.14100 1.000 19.52603 95 LEU A O 1
ATOM 613 N N . SER A 1 96 ? 12.66400 55.89000 66.00200 1.000 17.79687 96 SER A N 1
ATOM 614 C CA . SER A 1 96 ? 13.50700 55.49900 67.11900 1.000 17.83898 96 SER A CA 1
ATOM 615 C C . SER A 1 96 ? 13.21400 56.38200 68.32500 1.000 18.56538 96 SER A C 1
ATOM 616 O O . SER A 1 96 ? 12.99900 57.59000 68.18100 1.000 18.53380 96 SER A O 1
ATOM 619 N N . LYS A 1 97 ? 13.24500 55.77800 69.50800 1.000 18.62065 97 LYS A N 1
ATOM 620 C CA . LYS A 1 97 ? 13.21500 56.49700 70.77700 1.000 18.80752 97 LYS A CA 1
ATOM 621 C C . LYS A 1 97 ? 14.61300 56.81200 71.28100 1.000 18.44168 97 LYS A C 1
ATOM 622 O O . LYS A 1 97 ? 14.75800 57.35600 72.38600 1.000 20.47877 97 LYS A O 1
ATOM 628 N N . LEU A 1 98 ? 15.63300 56.47100 70.50700 1.000 20.57615 98 LEU A N 1
ATOM 629 C CA . LEU A 1 98 ? 17.02400 56.67900 70.87200 1.000 20.34191 98 LEU A CA 1
ATOM 630 C C . LEU A 1 98 ? 17.59800 57.80500 70.02400 1.000 19.42601 98 LEU A C 1
ATOM 631 O O . LEU A 1 98 ? 16.97900 58.26000 69.06100 1.000 20.29717 98 LEU A O 1
ATOM 636 N N . GLU A 1 99 ? 18.79500 58.26900 70.39700 1.000 19.81027 99 GLU A N 1
ATOM 637 C CA . GLU A 1 99 ? 19.43300 59.37700 69.69000 1.000 20.01556 99 GLU A CA 1
ATOM 638 C C . GLU A 1 99 ? 20.44500 58.91800 68.65700 1.000 20.05504 99 GLU A C 1
ATOM 639 O O . GLU A 1 99 ? 20.85000 59.71200 67.80600 1.000 21.61312 99 GLU A O 1
ATOM 645 N N . THR A 1 100 ? 20.85000 57.66100 68.70500 1.000 19.02333 100 THR A N 1
ATOM 646 C CA . THR A 1 100 ? 21.91100 57.18800 67.83500 1.000 19.43391 100 THR A CA 1
ATOM 647 C C . THR A 1 100 ? 21.43900 57.14800 66.37800 1.000 20.11294 100 THR A C 1
ATOM 648 O O . THR A 1 100 ? 20.23800 57.19600 66.07000 1.000 19.17862 100 THR A O 1
ATOM 652 N N . GLY A 1 101 ? 22.41400 57.07300 65.47100 1.000 18.55222 101 GLY A N 1
ATOM 653 C CA . GLY A 1 101 ? 22.14300 57.34600 64.07300 1.000 18.42326 101 GLY A CA 1
ATOM 654 C C . GLY A 1 101 ? 21.33200 56.26500 63.38000 1.000 18.89700 101 GLY A C 1
ATOM 655 O O . GLY A 1 101 ? 21.24000 55.11800 63.81600 1.000 21.14727 101 GLY A O 1
ATOM 656 N N . ILE A 1 102 ? 20.74100 56.66200 62.25400 1.000 18.94701 102 ILE A N 1
ATOM 657 C CA . ILE A 1 102 ? 19.76000 55.86200 61.53000 1.000 17.93110 102 ILE A CA 1
ATOM 658 C C . ILE A 1 102 ? 20.40000 55.29800 60.27100 1.000 17.26260 102 ILE A C 1
ATOM 659 O O . ILE A 1 102 ? 20.98300 56.04200 59.46800 1.000 18.14428 102 ILE A O 1
ATOM 664 N N . HIS A 1 103 ? 20.27500 53.99100 60.09300 1.000 19.79185 103 HIS A N 1
ATOM 665 C CA . HIS A 1 103 ? 20.73000 53.35700 58.86800 1.000 18.77857 103 HIS A CA 1
ATOM 666 C C . HIS A 1 103 ? 19.66500 53.56200 57.79700 1.000 21.33150 103 HIS A C 1
ATOM 667 O O . HIS A 1 103 ? 18.51100 53.15500 57.97000 1.000 21.57890 103 HIS A O 1
ATOM 674 N N . ILE A 1 104 ? 20.03700 54.22000 56.69900 1.000 19.79448 104 ILE A N 1
ATOM 675 C CA . ILE A 1 104 ? 19.06700 54.51600 55.65200 1.000 21.30782 104 ILE A CA 1
ATOM 676 C C . ILE A 1 104 ? 18.67000 53.21900 54.95500 1.000 26.36106 104 ILE A C 1
ATOM 677 O O . ILE A 1 104 ? 19.52300 52.38800 54.61300 1.000 31.65906 104 ILE A O 1
ATOM 682 N N . THR A 1 105 ? 17.37000 53.02100 54.76700 1.000 21.47363 105 THR A N 1
ATOM 683 C CA . THR A 1 105 ? 16.85500 51.84000 54.08300 1.000 24.48188 105 THR A CA 1
ATOM 684 C C . THR A 1 105 ? 16.05900 52.26300 52.85500 1.000 21.49995 105 THR A C 1
ATOM 685 O O . THR A 1 105 ? 15.63000 53.41600 52.72900 1.000 19.45760 105 THR A O 1
ATOM 689 N N . ASP A 1 106 ? 15.84700 51.29900 51.95000 1.000 21.07358 106 ASP A N 1
ATOM 690 C CA . ASP A 1 106 ? 15.12100 51.58700 50.71200 1.000 21.29466 106 ASP A CA 1
ATOM 691 C C . ASP A 1 106 ? 13.70300 52.08400 50.96900 1.000 19.80764 106 ASP A C 1
ATOM 692 O O . ASP A 1 106 ? 13.18000 52.90700 50.20200 1.000 19.58656 106 ASP A O 1
ATOM 697 N N . ASP A 1 107 ? 13.07200 51.61500 52.04500 1.000 21.08148 107 ASP A N 1
ATOM 698 C CA . ASP A 1 107 ? 11.71800 52.03400 52.37900 1.000 21.93684 107 ASP A CA 1
ATOM 699 C C . ASP A 1 107 ? 11.63300 53.49700 52.78600 1.000 22.31583 107 ASP A C 1
ATOM 700 O O . ASP A 1 107 ? 10.52400 54.01900 52.92100 1.000 23.66336 107 ASP A O 1
ATOM 713 N N . ARG A 1 109 ? 12.96500 56.01000 50.99300 1.000 16.51777 109 ARG A N 1
ATOM 714 C CA . ARG A 1 109 ? 13.12700 56.90300 49.84900 1.000 16.17036 109 ARG A CA 1
ATOM 715 C C . ARG A 1 109 ? 11.90300 57.79100 49.65000 1.000 14.75966 109 ARG A C 1
ATOM 716 O O . ARG A 1 109 ? 10.75100 57.35100 49.76500 1.000 17.37577 109 ARG A O 1
ATOM 724 N N . GLY A 1 110 ? 12.16000 59.05600 49.33400 1.000 14.77019 110 GLY A N 1
ATOM 725 C CA . GLY A 1 110 ? 11.09000 60.00100 49.09800 1.000 16.09403 110 GLY A CA 1
ATOM 726 C C . GLY A 1 110 ? 10.36400 60.43700 50.34800 1.000 17.05994 110 GLY A C 1
ATOM 727 O O . GLY A 1 110 ? 9.20100 60.86000 50.27100 1.000 16.57041 110 GLY A O 1
ATOM 728 N N . LYS A 1 111 ? 11.03000 60.35500 51.50000 1.000 16.44934 111 LYS A N 1
ATOM 729 C CA . LYS A 1 111 ? 10.48700 60.79900 52.77200 1.000 18.32062 111 LYS A CA 1
ATOM 730 C C . LYS A 1 111 ? 11.48300 61.70800 53.47100 1.000 15.12023 111 LYS A C 1
ATOM 731 O O . LYS A 1 111 ? 12.67700 61.71900 53.14800 1.000 15.96507 111 LYS A O 1
ATOM 737 N N . TYR A 1 112 ? 10.96900 62.47400 54.43900 1.000 14.75703 112 TYR A N 1
ATOM 738 C CA . TYR A 1 112 ? 11.81800 63.24800 55.33200 1.000 14.73335 112 TYR A CA 1
ATOM 739 C C . TYR A 1 112 ? 12.12800 62.44900 56.58800 1.000 15.31236 112 TYR A C 1
ATOM 740 O O . TYR A 1 112 ? 11.25500 61.79500 57.16100 1.000 16.97046 112 TYR A O 1
ATOM 749 N N . LEU A 1 113 ? 13.38000 62.53000 57.01100 1.000 15.31763 113 LEU A N 1
ATOM 750 C CA . LEU A 1 113 ? 13.85600 61.96200 58.26100 1.000 15.47028 113 LEU A CA 1
ATOM 751 C C . LEU A 1 113 ? 14.27000 63.12500 59.15100 1.000 15.47291 113 LEU A C 1
ATOM 752 O O . LEU A 1 113 ? 14.91000 64.07700 58.69300 1.000 17.15732 113 LEU A O 1
ATOM 757 N N . THR A 1 114 ? 13.88500 63.07600 60.42000 1.000 14.46752 114 THR A N 1
ATOM 758 C CA . THR A 1 114 ? 14.22400 64.18300 61.30000 1.000 16.42565 114 THR A CA 1
ATOM 759 C C . THR A 1 114 ? 14.54000 63.69400 62.70800 1.000 16.12299 114 THR A C 1
ATOM 760 O O . THR A 1 114 ? 13.94300 62.73400 63.19600 1.000 16.95730 114 THR A O 1
ATOM 764 N N . PHE A 1 115 ? 15.50800 64.34300 63.33800 1.000 14.88336 115 PHE A N 1
ATOM 765 C CA . PHE A 1 115 ? 15.79400 64.15700 64.75200 1.000 15.99665 115 PHE A CA 1
ATOM 766 C C . PHE A 1 115 ? 15.12800 65.30000 65.51200 1.000 17.13627 115 PHE A C 1
ATOM 767 O O . PHE A 1 115 ? 15.23900 66.46500 65.11300 1.000 18.55749 115 PHE A O 1
ATOM 775 N N . ALA A 1 116 ? 14.43000 64.97300 66.59700 1.000 15.63609 116 ALA A N 1
ATOM 776 C CA . ALA A 1 116 ? 13.67300 65.98400 67.32400 1.000 16.87834 116 ALA A CA 1
ATOM 777 C C . ALA A 1 116 ? 13.68900 65.68400 68.81300 1.000 18.27851 116 ALA A C 1
ATOM 778 O O . ALA A 1 116 ? 13.85800 64.54000 69.24100 1.000 18.33378 116 ALA A O 1
ATOM 780 N N . ALA A 1 117 ? 13.48000 66.73200 69.60400 1.000 18.47590 117 ALA A N 1
ATOM 781 C CA . ALA A 1 117 ? 13.44700 66.60100 71.04900 1.000 17.05994 117 ALA A CA 1
ATOM 782 C C . ALA A 1 117 ? 12.40000 67.54500 71.61300 1.000 19.90765 117 ALA A C 1
ATOM 783 O O . ALA A 1 117 ? 12.11100 68.59500 71.03400 1.000 20.47877 117 ALA A O 1
ATOM 785 N N . ARG A 1 118 ? 11.82700 67.16300 72.74500 1.000 19.36548 118 ARG A N 1
ATOM 786 C CA . ARG A 1 118 ? 10.88000 68.02700 73.43800 1.000 18.65750 118 ARG A CA 1
ATOM 787 C C . ARG A 1 118 ? 11.21800 68.09400 74.91800 1.000 21.08937 118 ARG A C 1
ATOM 788 O O . ARG A 1 118 ? 11.75200 67.14600 75.50000 1.000 23.18962 118 ARG A O 1
ATOM 796 N N . ALA A 1 119 ? 10.92400 69.24600 75.51200 1.000 23.56335 119 ALA A N 1
ATOM 797 C CA . ALA A 1 119 ? 11.16900 69.46600 76.92400 1.000 23.95814 119 ALA A CA 1
ATOM 798 C C . ALA A 1 119 ? 9.97200 69.01200 77.75200 1.000 25.44516 119 ALA A C 1
ATOM 799 O O . ALA A 1 119 ? 8.82100 69.10800 77.31900 1.000 27.85597 119 ALA A O 1
ATOM 801 N N . ILE A 1 120 ? 10.26600 68.50900 78.94800 1.000 25.93732 120 ILE A N 1
ATOM 802 C CA . ILE A 1 120 ? 9.26500 68.14200 79.94200 1.000 27.05324 120 ILE A CA 1
ATOM 803 C C . ILE A 1 120 ? 9.57100 68.93400 81.20300 1.000 36.12802 120 ILE A C 1
ATOM 804 O O . ILE A 1 120 ? 10.72100 68.95900 81.65600 1.000 37.26499 120 ILE A O 1
ATOM 809 N N . ASN A 1 121 ? 8.55000 69.58300 81.76600 1.000 34.17515 121 ASN A N 1
ATOM 810 C CA . ASN A 1 121 ? 8.76000 70.45100 82.91600 1.000 39.29682 121 ASN A CA 1
ATOM 811 C C . ASN A 1 121 ? 8.57200 69.70200 84.23600 1.000 45.18173 121 ASN A C 1
ATOM 812 O O . ASN A 1 121 ? 8.29500 68.49800 84.26700 1.000 39.28366 121 ASN A O 1
ATOM 817 N N . SER A 1 122 ? 8.71500 70.44900 85.34100 1.000 62.36800 122 SER A N 1
ATOM 818 C CA . SER A 1 122 ? 8.61400 69.89900 86.69100 1.000 68.73193 122 SER A CA 1
ATOM 819 C C . SER A 1 122 ? 7.24700 69.29500 86.96700 1.000 65.98423 122 SER A C 1
ATOM 820 O O . SER A 1 122 ? 7.13000 68.41100 87.82300 1.000 67.43703 122 SER A O 1
ATOM 823 N N . TYR A 1 123 ? 6.21100 69.76600 86.27700 1.000 44.63430 123 TYR A N 1
ATOM 824 C CA . TYR A 1 123 ? 4.85500 69.28000 86.46500 1.000 45.46335 123 TYR A CA 1
ATOM 825 C C . TYR A 1 123 ? 4.46600 68.22600 85.43400 1.000 44.27110 123 TYR A C 1
ATOM 826 O O . TYR A 1 123 ? 3.27200 67.97300 85.23700 1.000 39.85478 123 TYR A O 1
ATOM 835 N N . GLY A 1 124 ? 5.45200 67.60700 84.78200 1.000 42.38929 124 GLY A N 1
ATOM 836 C CA . GLY A 1 124 ? 5.20900 66.59500 83.78000 1.000 37.28605 124 GLY A CA 1
ATOM 837 C C . GLY A 1 124 ? 4.74400 67.12100 82.44300 1.000 38.61252 124 GLY A C 1
ATOM 838 O O . GLY A 1 124 ? 4.35800 66.31700 81.58500 1.000 37.77821 124 GLY A O 1
ATOM 839 N N . ARG A 1 125 ? 4.76300 68.44000 82.21500 1.000 34.50677 125 ARG A N 1
ATOM 840 C CA . ARG A 1 125 ? 4.18200 68.96400 80.98300 1.000 32.80920 125 ARG A CA 1
ATOM 841 C C . ARG A 1 125 ? 5.13000 68.91600 79.78900 1.000 28.90347 125 ARG A C 1
ATOM 842 O O . ARG A 1 125 ? 6.27500 69.37400 79.86100 1.000 33.43559 125 ARG A O 1
ATOM 850 N N . VAL A 1 126 ? 4.61700 68.35500 78.69700 1.000 30.44312 126 VAL A N 1
ATOM 851 C CA . VAL A 1 126 ? 5.39100 68.00500 77.51200 1.000 27.85334 126 VAL A CA 1
ATOM 852 C C . VAL A 1 126 ? 5.28900 69.14400 76.51000 1.000 32.65655 126 VAL A C 1
ATOM 853 O O . VAL A 1 126 ? 4.18600 69.50100 76.08000 1.000 30.29837 126 VAL A O 1
ATOM 857 N N . GLY A 1 127 ? 6.43800 69.69100 76.10400 1.000 27.89545 127 GLY A N 1
ATOM 858 C CA . GLY A 1 127 ? 6.46600 70.75400 75.12300 1.000 26.33474 127 GLY A CA 1
ATOM 859 C C . GLY A 1 127 ? 6.39200 70.24600 73.69300 1.000 24.39766 127 GLY A C 1
ATOM 860 O O . GLY A 1 127 ? 6.28300 69.05100 73.41800 1.000 26.83480 127 GLY A O 1
ATOM 861 N N . ASN A 1 128 ? 6.44300 71.19200 72.76400 1.000 27.97967 128 ASN A N 1
ATOM 862 C CA . ASN A 1 128 ? 6.44400 70.85600 71.34900 1.000 28.49026 128 ASN A CA 1
ATOM 863 C C . ASN A 1 128 ? 7.81600 70.34600 70.93900 1.000 26.12682 128 ASN A C 1
ATOM 864 O O . ASN A 1 128 ? 8.84000 70.72000 71.51600 1.000 24.22922 128 ASN A O 1
ATOM 869 N N . TYR A 1 129 ? 7.82800 69.48900 69.92600 1.000 26.87954 129 TYR A N 1
ATOM 870 C CA . TYR A 1 129 ? 9.09000 68.98900 69.40600 1.000 24.78718 129 TYR A CA 1
ATOM 871 C C . TYR A 1 129 ? 9.85900 70.11700 68.73300 1.000 26.46370 129 TYR A C 1
ATOM 872 O O . TYR A 1 129 ? 9.28700 70.95900 68.03600 1.000 28.86399 129 TYR A O 1
ATOM 881 N N . GLN A 1 130 ? 11.16400 70.14500 68.97400 1.000 20.85513 130 GLN A N 1
ATOM 882 C CA . GLN A 1 130 ? 12.08900 71.01400 68.26800 1.000 18.72330 130 GLN A CA 1
ATOM 883 C C . GLN A 1 130 ? 12.99500 70.12800 67.42700 1.000 19.80764 130 GLN A C 1
ATOM 884 O O . GLN A 1 130 ? 13.61600 69.19300 67.94700 1.000 19.68657 130 GLN A O 1
ATOM 890 N N . GLU A 1 131 ? 13.06300 70.42000 66.13800 1.000 18.69961 131 GLU A N 1
ATOM 891 C CA . GLU A 1 131 ? 13.76900 69.57800 65.18700 1.000 17.37050 131 GLU A CA 1
ATOM 892 C C . GLU A 1 131 ? 15.15300 70.11700 64.86400 1.000 18.99438 131 GLU A C 1
ATOM 893 O O . GLU A 1 131 ? 15.38500 71.33000 64.84300 1.000 20.56826 131 GLU A O 1
ATOM 899 N N . ALA A 1 132 ? 16.06600 69.19200 64.58100 1.000 16.80201 132 ALA A N 1
ATOM 900 C CA . ALA A 1 132 ? 17.27800 69.53100 63.85100 1.000 17.37314 132 ALA A CA 1
ATOM 901 C C . ALA A 1 132 ? 16.92300 69.80400 62.38600 1.000 16.82044 132 ALA A C 1
ATOM 902 O O . ALA A 1 132 ? 15.77000 69.70200 61.97100 1.000 18.77594 132 ALA A O 1
ATOM 904 N N . ASP A 1 133 ? 17.92700 70.15500 61.58200 1.000 19.28915 133 ASP A N 1
ATOM 905 C CA . ASP A 1 133 ? 17.67000 70.35300 60.15900 1.000 19.78921 133 ASP A CA 1
ATOM 906 C C . ASP A 1 133 ? 17.20500 69.04400 59.53200 1.000 17.22575 133 ASP A C 1
ATOM 907 O O . ASP A 1 133 ? 17.77300 67.97800 59.79100 1.000 18.36010 133 ASP A O 1
ATOM 912 N N . ARG A 1 134 ? 16.16300 69.12400 58.70500 1.000 16.22826 134 ARG A N 1
ATOM 913 C CA . ARG A 1 134 ? 15.56300 67.91100 58.16400 1.000 17.08889 134 ARG A CA 1
ATOM 914 C C . ARG A 1 134 ? 16.44000 67.27900 57.09100 1.000 15.70978 134 ARG A C 1
ATOM 915 O O . ARG A 1 134 ? 17.24700 67.94000 56.42500 1.000 16.95993 134 ARG A O 1
ATOM 923 N N . ILE A 1 135 ? 16.24100 65.98100 56.91400 1.000 15.97034 135 ILE A N 1
ATOM 924 C CA . ILE A 1 135 ? 16.94400 65.18200 55.92000 1.000 15.60713 135 ILE A CA 1
ATOM 925 C C . ILE A 1 135 ? 15.92200 64.69700 54.90400 1.000 15.97560 135 ILE A C 1
ATOM 926 O O . ILE A 1 135 ? 14.91700 64.07700 55.27300 1.000 17.63633 135 ILE A O 1
ATOM 931 N N . TRP A 1 136 ? 16.16800 64.97400 53.63000 1.000 15.03075 136 TRP A N 1
ATOM 932 C CA . TRP A 1 136 ? 15.38700 64.38500 52.55000 1.000 15.03338 136 TRP A CA 1
ATOM 933 C C . TRP A 1 136 ? 16.09200 63.12200 52.07500 1.000 13.06999 136 TRP A C 1
ATOM 934 O O . TRP A 1 136 ? 17.28500 63.14700 51.75300 1.000 15.42027 136 TRP A O 1
ATOM 945 N N . ILE A 1 137 ? 15.37100 62.01100 52.05900 1.000 13.46740 137 ILE A N 1
ATOM 946 C CA . ILE A 1 137 ? 15.92400 60.77000 51.52200 1.000 15.32552 137 ILE A CA 1
ATOM 947 C C . ILE A 1 137 ? 15.61600 60.74500 50.02500 1.000 16.09930 137 ILE A C 1
ATOM 948 O O . ILE A 1 137 ? 14.45500 60.67400 49.62000 1.000 16.06772 137 ILE A O 1
ATOM 961 N N . GLY A 1 139 ? 14.80600 60.02300 46.24000 1.000 15.14392 139 GLY A N 1
ATOM 962 C CA . GLY A 1 139 ? 14.02100 58.96500 45.63400 1.000 16.98888 139 GLY A CA 1
ATOM 963 C C . GLY A 1 139 ? 14.82400 58.01200 44.76400 1.000 16.13615 139 GLY A C 1
ATOM 964 O O . GLY A 1 139 ? 14.42600 56.85800 44.58700 1.000 16.21247 139 GLY A O 1
ATOM 965 N N . LEU A 1 140 ? 15.95700 58.46300 44.22600 1.000 16.13615 140 LEU A N 1
ATOM 966 C CA . LEU A 1 140 ? 16.68100 57.70300 43.20600 1.000 17.04941 140 LEU A CA 1
ATOM 967 C C . LEU A 1 140 ? 16.93500 56.27000 43.67400 1.000 17.48894 140 LEU A C 1
ATOM 968 O O . LEU A 1 140 ? 17.60600 56.06900 44.70100 1.000 18.01269 140 LEU A O 1
ATOM 973 N N . PRO A 1 141 ? 16.44800 55.25900 42.94800 1.000 16.95993 141 PRO A N 1
ATOM 974 C CA . PRO A 1 141 ? 16.51500 53.87500 43.43200 1.000 16.05982 141 PRO A CA 1
ATOM 975 C C . PRO A 1 141 ? 17.76700 53.11900 43.03400 1.000 16.00981 141 PRO A C 1
ATOM 976 O O . PRO A 1 141 ? 17.93700 51.97700 43.48800 1.000 19.80501 141 PRO A O 1
ATOM 980 N N . VAL A 1 142 ? 18.61500 53.69100 42.18400 1.000 14.99127 142 VAL A N 1
ATOM 981 C CA . VAL A 1 142 ? 19.81100 53.01900 41.67800 1.000 14.70176 142 VAL A CA 1
ATOM 982 C C . VAL A 1 142 ? 20.94600 54.01500 41.85300 1.000 17.90478 142 VAL A C 1
ATOM 983 O O . VAL A 1 142 ? 20.93800 55.07800 41.22200 1.000 17.96268 142 VAL A O 1
ATOM 987 N N . THR A 1 143 ? 21.89300 53.70500 42.75100 1.000 17.98637 143 THR A N 1
ATOM 988 C CA . THR A 1 143 ? 23.00800 54.60100 43.04500 1.000 16.95203 143 THR A CA 1
ATOM 989 C C . THR A 1 143 ? 24.35500 54.08100 42.55100 1.000 20.48403 143 THR A C 1
ATOM 990 O O . THR A 1 143 ? 25.32700 54.84900 42.52300 1.000 21.28939 143 THR A O 1
ATOM 994 N N . GLN A 1 144 ? 24.44900 52.80700 42.18000 1.000 19.04965 144 GLN A N 1
ATOM 995 C CA . GLN A 1 144 ? 25.71100 52.28200 41.68000 1.000 19.63130 144 GLN A CA 1
ATOM 996 C C . GLN A 1 144 ? 26.16100 53.06800 40.45000 1.000 18.57328 144 GLN A C 1
ATOM 997 O O . GLN A 1 144 ? 25.38400 53.29300 39.51600 1.000 20.60773 144 GLN A O 1
ATOM 1003 N N . ASN A 1 145 ? 27.41400 53.51700 40.46300 1.000 19.88133 145 ASN A N 1
ATOM 1004 C CA . ASN A 1 145 ? 28.05100 54.12400 39.29900 1.000 16.80728 145 ASN A CA 1
ATOM 1005 C C . ASN A 1 145 ? 27.41400 55.44000 38.86900 1.000 17.71002 145 ASN A C 1
ATOM 1006 O O . ASN A 1 145 ? 27.54900 55.83800 37.71400 1.000 18.39694 145 ASN A O 1
ATOM 1011 N N . VAL A 1 146 ? 26.74000 56.15600 39.76500 1.000 17.32050 146 VAL A N 1
ATOM 1012 C CA . VAL A 1 146 ? 26.25500 57.48600 39.40600 1.000 16.05982 146 VAL A CA 1
ATOM 1013 C C . VAL A 1 146 ? 27.44100 58.41000 39.16700 1.000 17.94426 146 VAL A C 1
ATOM 1014 O O . VAL A 1 146 ? 28.36700 58.48100 39.98700 1.000 19.62077 146 VAL A O 1
ATOM 1018 N N . ARG A 1 147 ? 27.41700 59.12900 38.03800 1.000 16.35459 147 ARG A N 1
ATOM 1019 C CA . ARG A 1 147 ? 28.37500 60.19000 37.74300 1.000 18.72330 147 ARG A CA 1
ATOM 1020 C C . ARG A 1 147 ? 27.79400 61.58200 37.97600 1.000 18.90490 147 ARG A C 1
ATOM 1021 O O . ARG A 1 147 ? 28.49600 62.46100 38.48600 1.000 20.99462 147 ARG A O 1
ATOM 1029 N N . LEU A 1 148 ? 26.52100 61.79400 37.63000 1.000 17.08363 148 LEU A N 1
ATOM 1030 C CA . LEU A 1 148 ? 25.82300 63.06100 37.83900 1.000 15.84927 148 LEU A CA 1
ATOM 1031 C C . LEU A 1 148 ? 24.39500 62.74300 38.25000 1.000 16.21247 148 LEU A C 1
ATOM 1032 O O . LEU A 1 148 ? 23.78400 61.81900 37.70500 1.000 16.18089 148 LEU A O 1
ATOM 1037 N N . HIS A 1 149 ? 23.84500 63.51700 39.18800 1.000 15.55450 149 HIS A N 1
ATOM 1038 C CA . HIS A 1 149 ? 22.43100 63.37600 39.52000 1.000 14.63597 149 HIS A CA 1
ATOM 1039 C C . HIS A 1 149 ? 21.87800 64.73100 39.91200 1.000 16.01771 149 HIS A C 1
ATOM 1040 O O . HIS A 1 149 ? 22.39200 65.36000 40.84200 1.000 15.97560 149 HIS A O 1
ATOM 1047 N N . THR A 1 150 ? 20.81400 65.16000 39.24000 1.000 15.50975 150 THR A N 1
ATOM 1048 C CA . THR A 1 150 ? 20.17600 66.44300 39.51000 1.000 16.70727 150 THR A CA 1
ATOM 1049 C C . THR A 1 150 ? 18.67000 66.23300 39.58500 1.000 18.13902 150 THR A C 1
ATOM 1050 O O . THR A 1 150 ? 18.06400 65.73300 38.63300 1.000 18.24429 150 THR A O 1
ATOM 1054 N N . ASP A 1 151 ? 18.07300 66.59700 40.71900 1.000 18.38642 151 ASP A N 1
ATOM 1055 C CA . ASP A 1 151 ? 16.62600 66.58200 40.91600 1.000 17.51789 151 ASP A CA 1
ATOM 1056 C C . ASP A 1 151 ? 16.19400 68.03800 40.95000 1.000 16.62041 151 ASP A C 1
ATOM 1057 O O . ASP A 1 151 ? 16.64800 68.79800 41.81400 1.000 18.48116 151 ASP A O 1
ATOM 1062 N N . ALA A 1 152 ? 15.35400 68.44100 39.99400 1.000 16.24405 152 ALA A N 1
ATOM 1063 C CA . ALA A 1 152 ? 15.01800 69.85400 39.89300 1.000 16.05192 152 ALA A CA 1
ATOM 1064 C C . ALA A 1 152 ? 14.34100 70.37400 41.14700 1.000 16.52040 152 ALA A C 1
ATOM 1065 O O . ALA A 1 152 ? 14.42300 71.57000 41.41800 1.000 16.37565 152 ALA A O 1
ATOM 1067 N N . ASP A 1 153 ? 13.64500 69.50900 41.90300 1.000 16.92835 153 ASP A N 1
ATOM 1068 C CA . ASP A 1 153 ? 12.95400 69.98400 43.10100 1.000 16.19405 153 ASP A CA 1
ATOM 1069 C C . ASP A 1 153 ? 13.91400 70.55400 44.13500 1.000 16.68884 153 ASP A C 1
ATOM 1070 O O . ASP A 1 153 ? 13.49000 71.35300 44.97800 1.000 18.37326 153 ASP A O 1
ATOM 1075 N N . LEU A 1 154 ? 15.19500 70.18000 44.07700 1.000 14.35962 154 LEU A N 1
ATOM 1076 C CA . LEU A 1 154 ? 16.17600 70.66800 45.04000 1.000 16.13351 154 LEU A CA 1
ATOM 1077 C C . LEU A 1 154 ? 16.83000 71.97300 44.61300 1.000 16.40460 154 LEU A C 1
ATOM 1078 O O . LEU A 1 154 ? 17.59900 72.54700 45.39300 1.000 16.38091 154 LEU A O 1
ATOM 1083 N N . ALA A 1 155 ? 16.57200 72.44400 43.39600 1.000 15.44133 155 ALA A N 1
ATOM 1084 C CA . ALA A 1 155 ? 17.11600 73.72500 42.96900 1.000 15.17024 155 ALA A CA 1
ATOM 1085 C C . ALA A 1 155 ? 16.60500 74.85300 43.86400 1.000 15.38606 155 ALA A C 1
ATOM 1086 O O . ALA A 1 155 ? 15.44700 74.85300 44.30100 1.000 16.27300 155 ALA A O 1
ATOM 1088 N N . LEU A 1 156 ? 17.48400 75.81600 44.14300 1.000 17.50210 156 LEU A N 1
ATOM 1089 C CA . LEU A 1 156 ? 17.15800 76.95200 44.99300 1.000 17.47315 156 LEU A CA 1
ATOM 1090 C C . LEU A 1 156 ? 17.32300 78.25700 44.23200 1.000 17.04678 156 LEU A C 1
ATOM 1091 O O . LEU A 1 156 ? 18.02000 78.33400 43.21400 1.000 19.35232 156 LEU A O 1
ATOM 1096 N N . LEU A 1 157 ? 16.67200 79.29200 44.75700 1.000 17.00730 157 LEU A N 1
ATOM 1097 C CA . LEU A 1 157 ? 16.90500 80.65500 44.30400 1.000 18.68908 157 LEU A CA 1
ATOM 1098 C C . LEU A 1 157 ? 18.18200 81.16300 44.95300 1.000 22.74220 157 LEU A C 1
ATOM 1099 O O . LEU A 1 157 ? 18.46300 80.84300 46.10900 1.000 24.98721 157 LEU A O 1
ATOM 1104 N N . LYS A 1 158 ? 18.96800 81.93400 44.20500 1.000 21.67365 158 LYS A N 1
ATOM 1105 C CA . LYS A 1 158 ? 20.25200 82.42700 44.69300 1.000 25.63465 158 LYS A CA 1
ATOM 1106 C C . LYS A 1 158 ? 20.34200 83.91900 44.43200 1.000 35.34634 158 LYS A C 1
ATOM 1107 O O . LYS A 1 158 ? 20.27100 84.35000 43.27800 1.000 33.38821 158 LYS A O 1
ATOM 1113 N N . ASN A 1 159 ? 20.50500 84.70200 45.49600 1.000 31.68801 159 ASN A N 1
ATOM 1114 C CA . ASN A 1 159 ? 20.74200 86.13900 45.38200 1.000 27.87439 159 ASN A CA 1
ATOM 1115 C C . ASN A 1 159 ? 21.97700 86.45800 46.20800 1.000 37.46765 159 ASN A C 1
ATOM 1116 O O . ASN A 1 159 ? 21.94500 86.36900 47.43900 1.000 39.28629 159 ASN A O 1
ATOM 1121 N N . GLY A 1 160 ? 23.05900 86.82800 45.53800 1.000 52.54051 160 GLY A N 1
ATOM 1122 C CA . GLY A 1 160 ? 24.31900 86.95800 46.24500 1.000 53.73276 160 GLY A CA 1
ATOM 1123 C C . GLY A 1 160 ? 24.74200 85.58400 46.70900 1.000 53.86172 160 GLY A C 1
ATOM 1124 O O . GLY A 1 160 ? 24.67700 84.60700 45.95700 1.000 55.65404 160 GLY A O 1
ATOM 1125 N N . ASN A 1 161 ? 25.15400 85.47700 47.96000 1.000 62.78648 161 ASN A N 1
ATOM 1126 C CA . ASN A 1 161 ? 25.49600 84.16400 48.48400 1.000 65.29467 161 ASN A CA 1
ATOM 1127 C C . ASN A 1 161 ? 24.40400 83.57000 49.36400 1.000 64.48931 161 ASN A C 1
ATOM 1128 O O . ASN A 1 161 ? 24.65200 82.57400 50.05100 1.000 72.70345 161 ASN A O 1
ATOM 1133 N N . THR A 1 162 ? 23.19900 84.13600 49.33200 1.000 37.84664 162 THR A N 1
ATOM 1134 C CA . THR A 1 162 ? 22.06000 83.63800 50.09000 1.000 30.33785 162 THR A CA 1
ATOM 1135 C C . THR A 1 162 ? 21.16000 82.83500 49.16000 1.000 29.79305 162 THR A C 1
ATOM 1136 O O . THR A 1 162 ? 20.86600 83.27100 48.04100 1.000 31.00898 162 THR A O 1
ATOM 1140 N N . THR A 1 163 ? 20.73600 81.66400 49.61400 1.000 27.79544 163 THR A N 1
ATOM 1141 C CA . THR A 1 163 ? 19.76800 80.86200 48.88300 1.000 26.60582 163 THR A CA 1
ATOM 1142 C C . THR A 1 163 ? 18.42600 80.86100 49.60000 1.000 28.53763 163 THR A C 1
ATOM 1143 O O . THR A 1 163 ? 18.33800 81.08800 50.81000 1.000 28.17443 163 THR A O 1
ATOM 1147 N N . SER A 1 164 ? 17.37500 80.59900 48.82800 1.000 24.54768 164 SER A N 1
ATOM 1148 C CA . SER A 1 164 ? 16.01600 80.52400 49.34400 1.000 26.14261 164 SER A CA 1
ATOM 1149 C C . SER A 1 164 ? 15.19600 79.66500 48.39100 1.000 24.74507 164 SER A C 1
ATOM 1150 O O . SER A 1 164 ? 15.65500 79.30000 47.30700 1.000 20.64984 164 SER A O 1
ATOM 1153 N N . LEU A 1 165 ? 13.96800 79.36000 48.80000 1.000 21.66576 165 LEU A N 1
ATOM 1154 C CA . LEU A 1 165 ? 13.08100 78.56900 47.95500 1.000 21.79209 165 LEU A CA 1
ATOM 1155 C C . LEU A 1 165 ? 12.66400 79.36600 46.72500 1.000 22.12371 165 LEU A C 1
ATOM 1156 O O . LEU A 1 165 ? 12.51200 80.58900 46.76900 1.000 23.19489 165 LEU A O 1
ATOM 1161 N N . ILE A 1 166 ? 12.47800 78.66400 45.61400 1.000 17.82056 166 ILE A N 1
ATOM 1162 C CA . ILE A 1 166 ? 12.02100 79.32600 44.39100 1.000 20.04714 166 ILE A CA 1
ATOM 1163 C C . ILE A 1 166 ? 10.52400 79.63400 44.53500 1.000 19.88923 166 ILE A C 1
ATOM 1164 O O . ILE A 1 166 ? 9.76300 78.74800 44.94000 1.000 19.95766 166 ILE A O 1
ATOM 1169 N N . PRO A 1 167 ? 10.08700 80.85400 44.23900 1.000 20.34981 167 PRO A N 1
ATOM 1170 C CA . PRO A 1 167 ? 8.67100 81.19500 44.43100 1.000 20.95778 167 PRO A CA 1
ATOM 1171 C C . PRO A 1 167 ? 7.77500 80.39800 43.49700 1.000 21.10779 167 PRO A C 1
ATOM 1172 O O . PRO A 1 167 ? 8.14200 80.08100 42.36400 1.000 20.62353 167 PRO A O 1
ATOM 1176 N N . THR A 1 168 ? 6.57400 80.08800 43.98300 1.000 19.69447 168 THR A N 1
ATOM 1177 C CA . THR A 1 168 ? 5.58300 79.34600 43.19600 1.000 19.17862 168 THR A CA 1
ATOM 1178 C C . THR A 1 168 ? 4.84800 80.32600 42.28600 1.000 23.43176 168 THR A C 1
ATOM 1179 O O . THR A 1 168 ? 3.70800 80.73100 42.52900 1.000 26.46633 168 THR A O 1
ATOM 1183 N N . ASP A 1 169 ? 5.52700 80.71500 41.20300 1.000 21.08411 169 ASP A N 1
ATOM 1184 C CA . ASP A 1 169 ? 4.97600 81.69300 40.27400 1.000 23.75548 169 ASP A CA 1
ATOM 1185 C C . ASP A 1 169 ? 4.97500 81.21700 38.83100 1.000 22.58165 169 ASP A C 1
ATOM 1186 O O . ASP A 1 169 ? 4.52800 81.96100 37.95100 1.000 24.21343 169 ASP A O 1
ATOM 1191 N N . ASN A 1 170 ? 5.45400 80.00200 38.56900 1.000 19.99977 170 ASN A N 1
ATOM 1192 C CA . ASN A 1 170 ? 5.48700 79.42500 37.22000 1.000 21.07884 170 ASN A CA 1
ATOM 1193 C C . ASN A 1 170 ? 6.30200 80.27400 36.24800 1.000 21.12622 170 ASN A C 1
ATOM 1194 O O . ASN A 1 170 ? 6.08400 80.23500 35.03300 1.000 28.47183 170 ASN A O 1
ATOM 1199 N N . GLN A 1 171 ? 7.26100 81.03000 36.77400 1.000 22.87906 171 GLN A N 1
ATOM 1200 C CA . GLN A 1 171 ? 8.15700 81.84200 35.96600 1.000 22.22372 171 GLN A CA 1
ATOM 1201 C C . GLN A 1 171 ? 9.53700 81.20600 35.93400 1.000 20.71301 171 GLN A C 1
ATOM 1202 O O . GLN A 1 171 ? 9.98500 80.60200 36.91400 1.000 22.81063 171 GLN A O 1
ATOM 1208 N N . LEU A 1 172 ? 10.22200 81.36200 34.80400 1.000 22.56586 172 LEU A N 1
ATOM 1209 C CA . LEU A 1 172 ? 11.59500 80.90000 34.68900 1.000 20.40508 172 LEU A CA 1
ATOM 1210 C C . LEU A 1 172 ? 12.50000 81.87200 35.43800 1.000 20.91303 172 LEU A C 1
ATOM 1211 O O . LEU A 1 172 ? 12.58700 83.05100 35.07200 1.000 21.97895 172 LEU A O 1
ATOM 1216 N N . HIS A 1 173 ? 13.16700 81.38800 36.48100 1.000 19.21809 173 HIS A N 1
ATOM 1217 C CA . HIS A 1 173 ? 14.18000 82.16300 37.18600 1.000 18.99438 173 HIS A CA 1
ATOM 1218 C C . HIS A 1 173 ? 15.56200 81.69200 36.76400 1.000 19.51550 173 HIS A C 1
ATOM 1219 O O . HIS A 1 173 ? 15.83300 80.49100 36.74300 1.000 20.16821 173 HIS A O 1
ATOM 1226 N N . THR A 1 174 ? 16.43600 82.64000 36.43800 1.000 21.29992 174 THR A N 1
ATOM 1227 C CA . THR A 1 174 ? 17.82800 82.33100 36.15600 1.000 22.21582 174 THR A CA 1
ATOM 1228 C C . THR A 1 174 ? 18.74900 82.56300 37.34200 1.000 22.53691 174 THR A C 1
ATOM 1229 O O . THR A 1 174 ? 19.91600 82.16100 37.27800 1.000 24.03446 174 THR A O 1
ATOM 1233 N N . ASN A 1 175 ? 18.27400 83.19600 38.42000 1.000 20.71301 175 ASN A N 1
ATOM 1234 C CA . ASN A 1 175 ? 19.09600 83.36700 39.62100 1.000 21.62891 175 ASN A CA 1
ATOM 1235 C C . ASN A 1 175 ? 18.90400 82.13500 40.49800 1.000 18.23903 175 ASN A C 1
ATOM 1236 O O . ASN A 1 175 ? 18.19300 82.13700 41.50700 1.000 21.93158 175 ASN A O 1
ATOM 1241 N N . THR A 1 176 ? 19.55600 81.05600 40.09400 1.000 20.10504 176 THR A N 1
ATOM 1242 C CA . THR A 1 176 ? 19.31500 79.76100 40.69700 1.000 19.71815 176 THR A CA 1
ATOM 1243 C C . THR A 1 176 ? 20.63300 79.12100 41.10100 1.000 20.76565 176 THR A C 1
ATOM 1244 O O . THR A 1 176 ? 21.71400 79.49600 40.63200 1.000 24.01604 176 THR A O 1
ATOM 1248 N N . GLU A 1 177 ? 20.51800 78.13200 41.98000 1.000 19.45233 177 GLU A N 1
ATOM 1249 C CA . GLU A 1 177 ? 21.62000 77.25500 42.33500 1.000 19.35495 177 GLU A CA 1
ATOM 1250 C C . GLU A 1 177 ? 21.15700 75.82700 42.08100 1.000 18.91543 177 GLU A C 1
ATOM 1251 O O . GLU A 1 177 ? 20.17000 75.37200 42.67300 1.000 20.21295 177 GLU A O 1
ATOM 1257 N N . VAL A 1 178 ? 21.85200 75.13600 41.18400 1.000 18.31009 178 VAL A N 1
ATOM 1258 C CA . VAL A 1 178 ? 21.53600 73.76800 40.79500 1.000 17.95478 178 VAL A CA 1
ATOM 1259 C C . VAL A 1 178 ? 22.82400 72.97400 40.92400 1.000 18.62592 178 VAL A C 1
ATOM 1260 O O . VAL A 1 178 ? 23.90100 73.47000 40.57100 1.000 18.26798 178 VAL A O 1
ATOM 1264 N N . ARG A 1 179 ? 22.72000 71.74700 41.43200 1.000 19.03649 179 ARG A N 1
ATOM 1265 C CA . ARG A 1 179 ? 23.89000 70.92500 41.69500 1.000 17.08889 179 ARG A CA 1
ATOM 1266 C C . ARG A 1 179 ? 23.77400 69.56300 41.02600 1.000 15.82032 179 ARG A C 1
ATOM 1267 O O . ARG A 1 179 ? 22.68600 69.10100 40.65800 1.000 18.11796 179 ARG A O 1
ATOM 1275 N N . ASP A 1 180 ? 24.93400 68.92500 40.88700 1.000 16.45197 180 ASP A N 1
ATOM 1276 C CA . ASP A 1 180 ? 25.04600 67.47000 40.89800 1.000 15.09391 180 ASP A CA 1
ATOM 1277 C C . ASP A 1 180 ? 25.04000 67.08200 42.36900 1.000 16.02297 180 ASP A C 1
ATOM 1278 O O . ASP A 1 180 ? 26.02300 67.30300 43.08100 1.000 17.66001 180 ASP A O 1
ATOM 1283 N N . TYR A 1 181 ? 23.91500 66.53600 42.84200 1.000 16.59936 181 TYR A N 1
ATOM 1284 C CA . TYR A 1 181 ? 23.77100 66.23700 44.26700 1.000 15.73347 181 TYR A CA 1
ATOM 1285 C C . TYR A 1 181 ? 24.54700 64.99700 44.67300 1.000 17.66264 181 TYR A C 1
ATOM 1286 O O . TYR A 1 181 ? 24.81000 64.79800 45.86700 1.000 17.93899 181 TYR A O 1
ATOM 1295 N N . PHE A 1 182 ? 24.93800 64.16400 43.71500 1.000 17.12574 182 PHE A N 1
ATOM 1296 C CA . PHE A 1 182 ? 25.65800 62.95000 44.08100 1.000 17.18364 182 PHE A CA 1
ATOM 1297 C C . PHE A 1 182 ? 27.07100 63.27700 44.53900 1.000 20.26822 182 PHE A C 1
ATOM 1298 O O . PHE A 1 182 ? 27.55900 62.70600 45.52100 1.000 20.97620 182 PHE A O 1
ATOM 1306 N N . ASN A 1 183 ? 27.73200 64.20400 43.85500 1.000 19.39443 183 ASN A N 1
ATOM 1307 C CA . ASN A 1 183 ? 29.07700 64.62600 44.21100 1.000 21.21833 183 ASN A CA 1
ATOM 1308 C C . ASN A 1 183 ? 29.09700 65.96400 44.92600 1.000 23.63178 183 ASN A C 1
ATOM 1309 O O . ASN A 1 183 ? 30.16900 66.39800 45.36300 1.000 26.62688 183 ASN A O 1
ATOM 1314 N N . ASP A 1 184 ? 27.94400 66.61700 45.05000 1.000 22.13686 184 ASP A N 1
ATOM 1315 C CA . ASP A 1 184 ? 27.82000 67.91500 45.70700 1.000 25.08985 184 ASP A CA 1
ATOM 1316 C C . ASP A 1 184 ? 28.67900 68.97200 45.01300 1.000 28.17706 184 ASP A C 1
ATOM 1317 O O . ASP A 1 184 ? 29.59000 69.56300 45.59700 1.000 35.60164 184 ASP A O 1
ATOM 1322 N N . VAL A 1 185 ? 28.37200 69.20100 43.74200 1.000 21.62628 185 VAL A N 1
ATOM 1323 C CA . VAL A 1 185 ? 29.07500 70.16900 42.90900 1.000 25.31883 185 VAL A CA 1
ATOM 1324 C C . VAL A 1 185 ? 28.04500 71.13400 42.33900 1.000 24.17132 185 VAL A C 1
ATOM 1325 O O . VAL A 1 185 ? 27.03400 70.70300 41.77500 1.000 22.65535 185 VAL A O 1
ATOM 1329 N N . VAL A 1 186 ? 28.30000 72.43000 42.48300 1.000 24.50557 186 VAL A N 1
ATOM 1330 C CA . VAL A 1 186 ? 27.41900 73.46300 41.94900 1.000 21.24728 186 VAL A CA 1
ATOM 1331 C C . VAL A 1 186 ? 27.71500 73.64900 40.46700 1.000 22.06580 186 VAL A C 1
ATOM 1332 O O . VAL A 1 186 ? 28.87300 73.81700 40.06900 1.000 26.23999 186 VAL A O 1
ATOM 1336 N N . TYR A 1 187 ? 26.66900 73.63100 39.64500 1.000 19.50497 187 TYR A N 1
ATOM 1337 C CA . TYR A 1 187 ? 26.81600 73.87800 38.21900 1.000 19.61814 187 TYR A CA 1
ATOM 1338 C C . TYR A 1 187 ? 27.05000 75.36000 37.97600 1.000 20.57089 187 TYR A C 1
ATOM 1339 O O . TYR A 1 187 ? 26.40400 76.21200 38.59700 1.000 25.29514 187 TYR A O 1
ATOM 1348 N N . GLY A 1 188 ? 27.96600 75.66700 37.05300 1.000 23.35806 188 GLY A N 1
ATOM 1349 C CA . GLY A 1 188 ? 28.25600 77.04900 36.72200 1.000 25.38989 188 GLY A CA 1
ATOM 1350 C C . GLY A 1 188 ? 27.41400 77.62600 35.60100 1.000 26.89533 188 GLY A C 1
ATOM 1351 O O . GLY A 1 188 ? 27.31400 78.84900 35.46500 1.000 32.23544 188 GLY A O 1
ATOM 1352 N N . ALA A 1 189 ? 26.79700 76.76700 34.79200 1.000 23.32385 189 ALA A N 1
ATOM 1353 C CA . ALA A 1 189 ? 25.97400 77.22800 33.68300 1.000 24.80297 189 ALA A CA 1
ATOM 1354 C C . ALA A 1 189 ? 24.72000 77.93400 34.19900 1.000 27.31380 189 ALA A C 1
ATOM 1355 O O . ALA A 1 189 ? 24.24700 77.68100 35.31100 1.000 25.46095 189 ALA A O 1
ATOM 1357 N N . THR A 1 190 ? 24.17300 78.82700 33.37200 1.000 24.96352 190 THR A N 1
ATOM 1358 C CA . THR A 1 190 ? 22.87700 79.41600 33.69300 1.000 24.77665 190 THR A CA 1
ATOM 1359 C C . THR A 1 190 ? 21.78900 78.37700 33.44800 1.000 23.74495 190 THR A C 1
ATOM 1360 O O . THR A 1 190 ? 21.61900 77.89700 32.32400 1.000 23.98972 190 THR A O 1
ATOM 1364 N N . ILE A 1 191 ? 21.05600 78.02800 34.49800 1.000 23.13698 191 ILE A N 1
ATOM 1365 C CA . ILE A 1 191 ? 20.03100 76.99000 34.41800 1.000 24.13184 191 ILE A CA 1
ATOM 1366 C C . ILE A 1 191 ? 18.69900 77.55500 34.89600 1.000 20.27612 191 ILE A C 1
ATOM 1367 O O . ILE A 1 191 ? 18.48600 77.67700 36.11100 1.000 22.01053 191 ILE A O 1
ATOM 1372 N N . PRO A 1 192 ? 17.79200 77.92600 33.99300 1.000 18.58644 192 PRO A N 1
ATOM 1373 C CA . PRO A 1 192 ? 16.49900 78.46300 34.43400 1.000 19.41549 192 PRO A CA 1
ATOM 1374 C C . PRO A 1 192 ? 15.66300 77.36500 35.06400 1.000 20.57352 192 PRO A C 1
ATOM 1375 O O . PRO A 1 192 ? 15.62000 76.23200 34.57300 1.000 18.65487 192 PRO A O 1
ATOM 1379 N N . VAL A 1 193 ? 15.00800 77.70500 36.17300 1.000 17.47578 193 VAL A N 1
ATOM 1380 C CA . VAL A 1 193 ? 14.16500 76.76900 36.91000 1.000 16.92835 193 VAL A CA 1
ATOM 1381 C C . VAL A 1 193 ? 12.87300 77.48200 37.25900 1.000 19.40496 193 VAL A C 1
ATOM 1382 O O . VAL A 1 193 ? 12.87600 78.67700 37.58000 1.000 19.91555 193 VAL A O 1
ATOM 1386 N N . LEU A 1 194 ? 11.76400 76.75400 37.18100 1.000 17.80477 194 LEU A N 1
ATOM 1387 C CA . LEU A 1 194 ? 10.48100 77.26100 37.63400 1.000 17.45736 194 LEU A CA 1
ATOM 1388 C C . LEU A 1 194 ? 9.92800 76.36300 38.73500 1.000 17.32313 194 LEU A C 1
ATOM 1389 O O . LEU A 1 194 ? 10.26400 75.17400 38.81500 1.000 18.00742 194 LEU A O 1
ATOM 1394 N N . ASN A 1 195 ? 9.07200 76.95200 39.57300 1.000 17.28365 195 ASN A N 1
ATOM 1395 C CA . ASN A 1 195 ? 8.30200 76.25300 40.59700 1.000 17.25996 195 ASN A CA 1
ATOM 1396 C C . ASN A 1 195 ? 6.83100 76.56700 40.33900 1.000 15.84927 195 ASN A C 1
ATOM 1397 O O . ASN A 1 195 ? 6.47100 77.73300 40.14000 1.000 17.74423 195 ASN A O 1
ATOM 1402 N N . TYR A 1 196 ? 5.98200 75.53900 40.31200 1.000 16.40723 196 TYR A N 1
ATOM 1403 C CA . TYR A 1 196 ? 4.56400 75.76800 40.06900 1.000 17.91794 196 TYR A CA 1
ATOM 1404 C C . TYR A 1 196 ? 3.75800 74.75800 40.87000 1.000 16.05719 196 TYR A C 1
ATOM 1405 O O . TYR A 1 196 ? 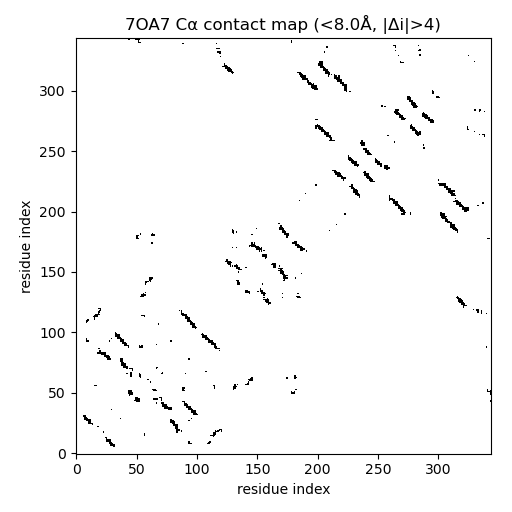4.27400 73.70700 41.26300 1.000 16.78359 196 TYR A O 1
ATOM 1414 N N . LYS A 1 197 ? 2.47500 75.06100 41.08500 1.000 18.44958 197 LYS A N 1
ATOM 1415 C CA . LYS A 1 197 ? 1.56500 74.11400 41.72900 1.000 17.50999 197 LYS A CA 1
ATOM 1416 C C . LYS A 1 197 ? 0.90300 73.23300 40.67700 1.000 16.63884 197 LYS A C 1
ATOM 1417 O O . LYS A 1 197 ? 0.19800 73.73800 39.79200 1.000 20.74196 197 LYS A O 1
ATOM 1423 N N . GLU A 1 198 ? 1.12200 71.92200 40.78400 1.000 18.05743 198 GLU A N 1
ATOM 1424 C CA . GLU A 1 198 ? 0.62300 70.96400 39.80300 1.000 17.52315 198 GLU A CA 1
ATOM 1425 C C . GLU A 1 198 ? -0.73600 70.44600 40.26700 1.000 19.51023 198 GLU A C 1
ATOM 1426 O O . GLU A 1 198 ? -0.80300 69.73500 41.28700 1.000 17.85740 198 GLU A O 1
ATOM 1432 N N . PRO A 1 199 ? -1.83200 70.75600 39.56800 1.000 17.67054 199 PRO A N 1
ATOM 1433 C CA . PRO A 1 199 ? -3.15400 70.32400 40.05400 1.000 17.66791 199 PRO A CA 1
ATOM 1434 C C . PRO A 1 199 ? -3.30200 68.82400 40.18000 1.000 17.93899 199 PRO A C 1
ATOM 1435 O O . PRO A 1 199 ? -4.08600 68.37000 41.02000 1.000 18.14954 199 PRO A O 1
ATOM 1439 N N . ALA A 1 200 ? -2.58600 68.04000 39.37000 1.000 17.37314 200 ALA A N 1
ATOM 1440 C CA . ALA A 1 200 ? -2.76600 66.59500 39.40600 1.000 19.87080 200 ALA A CA 1
ATOM 1441 C C . ALA A 1 200 ? -2.32000 66.00600 40.73100 1.000 18.61276 200 ALA A C 1
ATOM 1442 O O . ALA A 1 200 ? -2.73900 64.90300 41.08100 1.000 21.03147 200 ALA A O 1
ATOM 1444 N N . ILE A 1 201 ? -1.46300 66.71600 41.45600 1.000 16.60725 201 ILE A N 1
ATOM 1445 C CA . ILE A 1 201 ? -0.94600 66.24800 42.73500 1.000 17.60474 201 ILE A CA 1
ATOM 1446 C C . ILE A 1 201 ? -1.23300 67.21400 43.87100 1.000 17.76266 201 ILE A C 1
ATOM 1447 O O . ILE A 1 201 ? -0.92500 66.90100 45.02300 1.000 18.40747 201 ILE A O 1
ATOM 1452 N N . ASN A 1 202 ? -1.84200 68.36800 43.58200 1.000 16.72832 202 ASN A N 1
ATOM 1453 C CA . ASN A 1 202 ? -2.13900 69.40400 44.57700 1.000 16.89676 202 ASN A CA 1
ATOM 1454 C C . ASN A 1 202 ? -0.90900 69.72400 45.42500 1.000 18.54959 202 ASN A C 1
ATOM 1455 O O . ASN A 1 202 ? -0.96900 69.79700 46.65600 1.000 19.69973 202 ASN A O 1
ATOM 1460 N N . GLN A 1 203 ? 0.21000 69.93200 44.74500 1.000 16.94150 203 GLN A N 1
ATOM 1461 C CA . GLN A 1 203 ? 1.50200 70.11500 45.39000 1.000 16.82307 203 GLN A CA 1
ATOM 1462 C C . GLN A 1 203 ? 2.41600 70.75900 44.36200 1.000 17.05994 203 GLN A C 1
ATOM 1463 O O . GLN A 1 203 ? 2.17400 70.66000 43.15500 1.000 16.59409 203 GLN A O 1
ATOM 1469 N N . THR A 1 204 ? 3.45800 71.43300 44.84300 1.000 16.04666 204 THR A N 1
ATOM 1470 C CA . THR A 1 204 ? 4.37200 72.06800 43.90500 1.000 15.74662 204 THR A CA 1
ATOM 1471 C C . THR A 1 204 ? 5.43100 71.09000 43.41700 1.000 18.37589 204 THR A C 1
ATOM 1472 O O . THR A 1 204 ? 5.73100 70.07500 44.05600 1.000 17.83372 204 THR A O 1
ATOM 1476 N N . ARG A 1 205 ? 6.00700 71.41400 42.26300 1.000 17.69159 205 ARG A N 1
ATOM 1477 C CA . ARG A 1 205 ? 7.25400 70.79500 41.84300 1.000 20.20242 205 ARG A CA 1
ATOM 1478 C C . ARG A 1 205 ? 7.99300 71.75600 40.92600 1.000 15.76768 205 ARG A C 1
ATOM 1479 O O . ARG A 1 205 ? 7.49000 72.82900 40.57500 1.000 17.34682 205 ARG A O 1
ATOM 1487 N N . GLN A 1 206 ? 9.21500 71.37700 40.56800 1.000 16.09403 206 GLN A N 1
ATOM 1488 C CA . GLN A 1 206 ? 10.10500 72.26100 39.83300 1.000 15.97823 206 GLN A CA 1
ATOM 1489 C C . GLN A 1 206 ? 10.55900 71.62400 38.53200 1.000 15.78347 206 GLN A C 1
ATOM 1490 O O . GLN A 1 206 ? 10.63200 70.40000 38.40900 1.000 16.82044 206 GLN A O 1
ATOM 1496 N N . LEU A 1 207 ? 10.86700 72.47500 37.55900 1.000 15.44133 207 LEU A N 1
ATOM 1497 C CA . LEU A 1 207 ? 11.29900 72.01800 36.25000 1.000 16.92045 207 LEU A CA 1
ATOM 1498 C C . LEU A 1 207 ? 12.46400 72.88400 35.80800 1.000 16.54935 207 LEU A C 1
ATOM 1499 O O . LEU A 1 207 ? 12.38900 74.11300 35.88900 1.000 17.34418 207 LEU A O 1
ATOM 1504 N N . ILE A 1 208 ? 13.53800 72.23600 35.35700 1.000 16.82044 208 ILE A N 1
ATOM 1505 C CA . ILE A 1 208 ? 14.60400 72.93200 34.64400 1.000 15.83874 208 ILE A CA 1
ATOM 1506 C C . ILE A 1 208 ? 14.10400 73.24500 33.24100 1.000 18.02585 208 ILE A C 1
ATOM 1507 O O . ILE A 1 208 ? 13.64400 72.35500 32.51400 1.000 17.64685 208 ILE A O 1
ATOM 1512 N N . ALA A 1 209 ? 14.16300 74.51900 32.86000 1.000 18.01005 209 ALA A N 1
ATOM 1513 C CA . ALA A 1 209 ? 13.57300 74.99200 31.60800 1.000 19.78921 209 ALA A CA 1
ATOM 1514 C C . ALA A 1 209 ? 14.65900 75.72700 30.82300 1.000 19.72342 209 ALA A C 1
ATOM 1515 O O . ALA A 1 209 ? 14.76600 76.95700 30.88500 1.000 22.60534 209 ALA A O 1
ATOM 1517 N N . LEU A 1 210 ? 15.44400 74.97100 30.05300 1.000 20.14978 210 LEU A N 1
ATOM 1518 C CA . LEU A 1 210 ? 16.65100 75.54000 29.45700 1.000 22.40005 210 LEU A CA 1
ATOM 1519 C C . LEU A 1 210 ? 16.33900 76.61600 28.42700 1.000 25.54254 210 LEU A C 1
ATOM 1520 O O . LEU A 1 210 ? 17.15300 77.52600 28.22800 1.000 23.81865 210 LEU A O 1
ATOM 1525 N N . ASP A 1 211 ? 15.18300 76.53400 27.77100 1.000 21.37362 211 ASP A N 1
ATOM 1526 C CA . ASP A 1 211 ? 14.74100 77.58400 26.85600 1.000 23.78443 211 ASP A CA 1
ATOM 1527 C C . ASP A 1 211 ? 15.77200 77.82300 25.75700 1.000 27.88229 211 ASP A C 1
ATOM 1528 O O . ASP A 1 211 ? 16.01700 78.95700 25.33800 1.000 28.87715 211 ASP A O 1
ATOM 1533 N N . GLY A 1 212 ? 16.39400 76.74200 25.29400 1.000 26.71636 212 GLY A N 1
ATOM 1534 C CA . GLY A 1 212 ? 17.38100 76.81000 24.24500 1.000 27.31906 212 GLY A CA 1
ATOM 1535 C C . GLY A 1 212 ? 18.81700 76.83700 24.72700 1.000 25.70308 212 GLY A C 1
ATOM 1536 O O . GLY A 1 212 ? 19.72600 76.60600 23.92100 1.000 31.34586 212 GLY A O 1
ATOM 1537 N N . ARG A 1 213 ? 19.04700 77.13400 26.00300 1.000 23.18962 213 ARG A N 1
ATOM 1538 C CA . ARG A 1 213 ? 20.38000 77.00600 26.57100 1.000 23.43439 213 ARG A CA 1
ATOM 1539 C C . ARG A 1 213 ? 20.77400 75.53300 26.61400 1.000 26.74794 213 ARG A C 1
ATOM 1540 O O . ARG A 1 213 ? 19.97300 74.64200 26.32500 1.000 25.54517 213 ARG A O 1
ATOM 1548 N N . THR A 1 214 ? 22.02400 75.27400 26.98800 1.000 26.90849 214 THR A N 1
ATOM 1549 C CA . THR A 1 214 ? 22.49000 73.90700 27.16800 1.000 24.02920 214 THR A CA 1
ATOM 1550 C C . THR A 1 214 ? 23.15300 73.74800 28.53000 1.000 27.34012 214 THR A C 1
ATOM 1551 O O . THR A 1 214 ? 23.64200 74.71100 29.12700 1.000 28.47447 214 THR A O 1
ATOM 1563 N N . GLN A 1 216 ? 26.28800 71.44100 29.46300 1.000 22.34215 216 GLN A N 1
ATOM 1564 C CA . GLN A 1 216 ? 27.32100 70.70200 28.74900 1.000 24.55031 216 GLN A CA 1
ATOM 1565 C C . GLN A 1 216 ? 28.26200 70.04900 29.75500 1.000 27.01903 216 GLN A C 1
ATOM 1566 O O . GLN A 1 216 ? 28.91200 70.74100 30.54700 1.000 30.63262 216 GLN A O 1
ATOM 1572 N N . PHE A 1 217 ? 28.34700 68.72200 29.71000 1.000 21.54732 217 PHE A N 1
ATOM 1573 C CA . PHE A 1 217 ? 29.19800 67.95300 30.60700 1.000 22.24477 217 PHE A CA 1
ATOM 1574 C C . PHE A 1 217 ? 30.29300 67.27400 29.79800 1.000 23.60546 217 PHE A C 1
ATOM 1575 O O . PHE A 1 217 ? 30.00300 66.57100 28.82800 1.000 24.73191 217 PHE A O 1
ATOM 1583 N N . SER A 1 218 ? 31.54300 67.48400 30.19600 1.000 24.04499 218 SER A N 1
ATOM 1584 C CA . SER A 1 218 ? 32.69300 67.08400 29.39700 1.000 24.93720 218 SER A CA 1
ATOM 1585 C C . SER A 1 218 ? 33.39100 65.85600 29.97100 1.000 25.16354 218 SER A C 1
ATOM 1586 O O . SER A 1 218 ? 33.12000 65.41000 31.08900 1.000 26.81901 218 SER A O 1
ATOM 1589 N N . ASN A 1 219 ? 34.29600 65.30200 29.15700 1.000 28.57448 219 ASN A N 1
ATOM 1590 C CA . ASN A 1 219 ? 35.18700 64.20500 29.55500 1.000 32.25650 219 ASN A CA 1
ATOM 1591 C C . ASN A 1 219 ? 34.42000 62.91300 29.83800 1.000 27.47961 219 ASN A C 1
ATOM 1592 O O . ASN A 1 219 ? 34.54600 62.31200 30.90800 1.000 30.98529 219 ASN A O 1
ATOM 1597 N N . HIS A 1 220 ? 33.62300 62.48300 28.86900 1.000 22.98433 220 HIS A N 1
ATOM 1598 C CA . HIS A 1 220 ? 32.88400 61.23200 28.97600 1.000 20.52615 220 HIS A CA 1
ATOM 1599 C C . HIS A 1 220 ? 33.41600 60.24700 27.94900 1.000 21.86841 220 HIS A C 1
ATOM 1600 O O . HIS A 1 220 ? 33.45800 60.54600 26.74800 1.000 24.20553 220 HIS A O 1
ATOM 1607 N N . ASN A 1 221 ? 33.84100 59.08100 28.42600 1.000 21.63680 221 ASN A N 1
ATOM 1608 C CA . ASN A 1 221 ? 34.42800 58.06100 27.56300 1.000 21.33150 221 ASN A CA 1
ATOM 1609 C C . ASN A 1 221 ? 33.31400 57.14800 27.06700 1.000 20.44456 221 ASN A C 1
ATOM 1610 O O . ASN A 1 221 ? 32.92800 56.19300 27.74100 1.000 20.27348 221 ASN A O 1
ATOM 1615 N N . PHE A 1 222 ? 32.83300 57.40600 25.84900 1.000 20.15768 222 PHE A N 1
ATOM 1616 C CA . PHE A 1 222 ? 31.69500 56.66600 25.31700 1.000 19.57603 222 PHE A CA 1
ATOM 1617 C C . PHE A 1 222 ? 32.04700 55.25700 24.85600 1.000 21.56311 222 PHE A C 1
ATOM 1618 O O . PHE A 1 222 ? 31.14200 54.51500 24.47100 1.000 22.42374 222 PHE A O 1
ATOM 1626 N N . ASN A 1 223 ? 33.32300 54.86500 24.87200 1.000 20.03661 223 ASN A N 1
ATOM 1627 C CA . ASN A 1 223 ? 33.64300 53.45200 24.68500 1.000 20.99989 223 ASN A CA 1
ATOM 1628 C C . ASN A 1 223 ? 33.05900 52.61400 25.81100 1.000 22.07370 223 ASN A C 1
ATOM 1629 O O . ASN A 1 223 ? 32.65800 51.46100 25.59500 1.000 22.70272 223 ASN A O 1
ATOM 1634 N N . ASN A 1 224 ? 33.03600 53.16500 27.02300 1.000 20.71301 224 ASN A N 1
ATOM 1635 C CA . ASN A 1 224 ? 32.60500 52.44300 28.20700 1.000 18.80489 224 ASN A CA 1
ATOM 1636 C C . ASN A 1 224 ? 31.09000 52.52900 28.35800 1.000 20.31296 224 ASN A C 1
ATOM 1637 O O . ASN A 1 224 ? 30.42600 53.37000 27.74700 1.000 22.61850 224 ASN A O 1
ATOM 1642 N N . GLY A 1 225 ? 30.54300 51.67500 29.22200 1.000 20.23927 225 GLY A N 1
ATOM 1643 C CA . GLY A 1 225 ? 29.10200 51.67000 29.43200 1.000 21.04989 225 GLY A CA 1
ATOM 1644 C C . GLY A 1 225 ? 28.61000 52.97000 30.05300 1.000 20.01819 225 GLY A C 1
ATOM 1645 O O . GLY A 1 225 ? 29.19200 53.48700 31.00800 1.000 20.79460 225 GLY A O 1
ATOM 1646 N N . TYR A 1 226 ? 27.51400 53.49900 29.50400 1.000 18.54959 226 TYR A N 1
ATOM 1647 C CA . TYR A 1 226 ? 26.92000 54.74100 29.96700 1.000 18.97333 226 TYR A CA 1
ATOM 1648 C C . TYR A 1 226 ? 25.40900 54.60300 29.96200 1.000 16.70463 226 TYR A C 1
ATOM 1649 O O . TYR A 1 226 ? 24.84100 53.93300 29.09500 1.000 19.72079 226 TYR A O 1
ATOM 1658 N N . THR A 1 227 ? 24.76200 55.26400 30.92000 1.000 17.57842 227 THR A N 1
ATOM 1659 C CA . THR A 1 227 ? 23.30900 55.39700 30.91700 1.000 17.74423 227 THR A CA 1
ATOM 1660 C C . THR A 1 227 ? 22.95100 56.82700 31.28900 1.000 18.45484 227 THR A C 1
ATOM 1661 O O . THR A 1 227 ? 23.42900 57.34600 32.30300 1.000 18.14428 227 THR A O 1
ATOM 1665 N N . THR A 1 228 ? 22.11700 57.47300 30.47600 1.000 16.84149 228 THR A N 1
ATOM 1666 C CA . THR A 1 228 ? 21.54900 58.77100 30.81800 1.000 16.80465 228 THR A CA 1
ATOM 1667 C C . THR A 1 228 ? 20.04600 58.58900 30.96300 1.000 16.16246 228 THR A C 1
ATOM 1668 O O . THR A 1 228 ? 19.38200 58.12300 30.03200 1.000 18.53906 228 THR A O 1
ATOM 1672 N N . SER A 1 229 ? 19.51500 58.93900 32.12300 1.000 16.59409 229 SER A N 1
ATOM 1673 C CA . SER A 1 229 ? 18.10700 58.73200 32.43900 1.000 16.18878 229 SER A CA 1
ATOM 1674 C C . SER A 1 229 ? 17.49000 60.08000 32.78100 1.000 18.94701 229 SER A C 1
ATOM 1675 O O . SER A 1 229 ? 17.98900 60.78300 33.66300 1.000 19.24968 229 SER A O 1
ATOM 1678 N N . VAL A 1 230 ? 16.40600 60.44600 32.09000 1.000 18.57854 230 VAL A N 1
ATOM 1679 C CA . VAL A 1 230 ? 15.80800 61.77400 32.20700 1.000 16.78622 230 VAL A CA 1
ATOM 1680 C C . VAL A 1 230 ? 14.30300 61.64100 32.39600 1.000 17.53631 230 VAL A C 1
ATOM 1681 O O . VAL A 1 230 ? 13.65300 60.84300 31.71400 1.000 19.02333 230 VAL A O 1
ATOM 1685 N N . LEU A 1 231 ? 13.74200 62.44900 33.29200 1.000 17.27839 231 LEU A N 1
ATOM 1686 C CA . LEU A 1 231 ? 12.29900 62.60000 33.44900 1.000 16.00718 231 LEU A CA 1
ATOM 1687 C C . LEU A 1 231 ? 11.92200 64.00300 32.98700 1.000 17.43367 231 LEU A C 1
ATOM 1688 O O . LEU A 1 231 ? 12.42900 64.99900 33.52700 1.000 16.79938 231 LEU A O 1
ATOM 1693 N N . ILE A 1 232 ? 11.05700 64.08600 31.97700 1.000 17.08100 232 ILE A N 1
ATOM 1694 C CA . ILE A 1 232 ? 10.59700 65.37300 31.45700 1.000 16.09140 232 ILE A CA 1
ATOM 1695 C C . ILE A 1 232 ? 9.16000 65.63500 31.89700 1.000 20.27612 232 ILE A C 1
ATOM 1696 O O . ILE A 1 232 ? 8.36400 64.70500 32.09100 1.000 18.88911 232 ILE A O 1
ATOM 1701 N N . GLY A 1 233 ? 8.82300 66.93100 32.01100 1.000 19.24178 233 GLY A N 1
ATOM 1702 C CA . GLY A 1 233 ? 7.53900 67.34700 32.53700 1.000 18.57065 233 GLY A CA 1
ATOM 1703 C C . GLY A 1 233 ? 6.39700 67.33100 31.52600 1.000 20.50509 233 GLY A C 1
ATOM 1704 O O . GLY A 1 233 ? 6.59200 67.15800 30.32000 1.000 21.01305 233 GLY A O 1
ATOM 1705 N N . ASN A 1 234 ? 5.19500 67.55000 32.06400 1.000 19.82080 234 ASN A N 1
ATOM 1706 C CA . ASN A 1 234 ? 3.93100 67.45800 31.32500 1.000 20.05767 234 ASN A CA 1
ATOM 1707 C C . ASN A 1 234 ? 3.58800 68.77600 30.61500 1.000 20.87092 234 ASN A C 1
ATOM 1708 O O . ASN A 1 234 ? 2.55100 69.40200 30.85100 1.000 23.06856 234 ASN A O 1
ATOM 1713 N N . ARG A 1 235 ? 4.48500 69.19400 29.72000 1.000 19.50760 235 ARG A N 1
ATOM 1714 C CA . ARG A 1 235 ? 4.27900 70.37500 28.88700 1.000 21.16306 235 ARG A CA 1
ATOM 1715 C C . ARG A 1 235 ? 4.83100 70.08700 27.49900 1.000 20.60510 235 ARG A C 1
ATOM 1716 O O . ARG A 1 235 ? 5.77100 69.30400 27.34800 1.000 20.95251 235 ARG A O 1
ATOM 1724 N N . GLN A 1 236 ? 4.23900 70.72000 26.48300 1.000 23.58177 236 GLN A N 1
ATOM 1725 C CA . GLN A 1 236 ? 4.75100 70.56600 25.12400 1.000 25.24776 236 GLN A CA 1
ATOM 1726 C C . GLN A 1 236 ? 6.19600 71.04100 25.04700 1.000 25.09775 236 GLN A C 1
ATOM 1727 O O . GLN A 1 236 ? 6.56000 72.07500 25.61300 1.000 25.71624 236 GLN A O 1
ATOM 1733 N N . GLN A 1 237 ? 7.02900 70.27000 24.35200 1.000 23.19489 237 GLN A N 1
ATOM 1734 C CA . GLN A 1 237 ? 8.45700 70.54400 24.29100 1.000 22.42111 237 GLN A CA 1
ATOM 1735 C C . GLN A 1 237 ? 8.98400 70.28400 22.89200 1.000 23.90550 237 GLN A C 1
ATOM 1736 O O . GLN A 1 237 ? 8.42400 69.48900 22.13400 1.000 26.06365 237 GLN A O 1
ATOM 1742 N N . THR A 1 238 ? 10.08400 70.96200 22.56500 1.000 22.76326 238 THR A N 1
ATOM 1743 C CA . THR A 1 238 ? 10.77200 70.74700 21.29900 1.000 24.21869 238 THR A CA 1
ATOM 1744 C C . THR A 1 238 ? 12.26700 70.91900 21.50900 1.000 25.54780 238 THR A C 1
ATOM 1745 O O . THR A 1 238 ? 12.71200 71.57300 22.45500 1.000 26.56371 238 THR A O 1
ATOM 1749 N N . GLY A 1 239 ? 13.04400 70.34900 20.58900 1.000 24.37924 239 GLY A N 1
ATOM 1750 C CA . GLY A 1 239 ? 14.44900 70.65800 20.52100 1.000 26.90849 239 GLY A CA 1
ATOM 1751 C C . GLY A 1 239 ? 15.35000 69.52000 20.95200 1.000 24.00814 239 GLY A C 1
ATOM 1752 O O . GLY A 1 239 ? 14.90200 68.41200 21.26300 1.000 24.18448 239 GLY A O 1
ATOM 1753 N N . PRO A 1 240 ? 16.65700 69.78100 20.95100 1.000 25.89258 240 PRO A N 1
ATOM 1754 C CA . PRO A 1 240 ? 17.69300 68.76500 21.25800 1.000 24.20553 240 PRO A CA 1
ATOM 1755 C C . PRO A 1 240 ? 17.80400 68.49100 22.75500 1.000 22.37374 240 PRO A C 1
ATOM 1756 O O . PRO A 1 240 ? 18.67000 69.00100 23.45900 1.000 22.94749 240 PRO A O 1
ATOM 1760 N N . LEU A 1 241 ? 16.88800 67.64600 23.23000 1.000 23.07908 241 LEU A N 1
ATOM 1761 C CA . LEU A 1 241 ? 16.83500 67.31500 24.64900 1.000 21.28676 241 LEU A CA 1
ATOM 1762 C C . LEU A 1 241 ? 18.15600 66.74100 25.13400 1.000 21.10779 241 LEU A C 1
ATOM 1763 O O . LEU A 1 241 ? 18.66200 67.12500 26.19400 1.000 20.31033 241 LEU A O 1
ATOM 1768 N N . LEU A 1 242 ? 18.72700 65.80700 24.38000 1.000 21.08148 242 LEU A N 1
ATOM 1769 C CA . LEU A 1 242 ? 19.94400 65.13300 24.80900 1.000 19.42865 242 LEU A CA 1
ATOM 1770 C C . LEU A 1 242 ? 20.81000 64.90400 23.59000 1.000 22.35794 242 LEU A C 1
ATOM 1771 O O . LEU A 1 242 ? 20.33500 64.36600 22.58700 1.000 24.26344 242 LEU A O 1
ATOM 1776 N N . THR A 1 243 ? 22.06500 65.32500 23.67700 1.000 20.72617 243 THR A N 1
ATOM 1777 C CA . THR A 1 243 ? 23.02200 65.13600 22.60100 1.000 24.30291 243 THR A CA 1
ATOM 1778 C C . THR A 1 243 ? 24.30200 64.53800 23.16200 1.000 21.24728 243 THR A C 1
ATOM 1779 O O . THR A 1 243 ? 24.80100 64.97600 24.20500 1.000 21.88683 243 THR A O 1
ATOM 1783 N N . TYR A 1 244 ? 24.83900 63.54500 22.45300 1.000 22.70272 244 TYR A N 1
ATOM 1784 C CA . TYR A 1 244 ? 26.14600 62.97100 22.74300 1.000 23.07645 244 TYR A CA 1
ATOM 1785 C C . TYR A 1 244 ? 27.09000 63.49000 21.66800 1.000 22.86853 244 TYR A C 1
ATOM 1786 O O . TYR A 1 244 ? 26.97400 63.10900 20.49600 1.000 24.48188 244 TYR A O 1
ATOM 1795 N N . LYS A 1 245 ? 27.99500 64.38600 22.05800 1.000 23.82654 245 LYS A N 1
ATOM 1796 C CA . LYS A 1 245 ? 29.04900 64.85700 21.16600 1.000 25.70308 245 LYS A CA 1
ATOM 1797 C C . LYS A 1 245 ? 30.17700 63.84800 21.31400 1.000 24.98984 245 LYS A C 1
ATOM 1798 O O . LYS A 1 245 ? 30.99300 63.92600 22.23700 1.000 23.77127 245 LYS A O 1
ATOM 1804 N N . LEU A 1 246 ? 30.19800 62.86400 20.40900 1.000 26.23209 246 LEU A N 1
ATOM 1805 C CA . LEU A 1 246 ? 31.09300 61.72000 20.56600 1.000 24.71612 246 LEU A CA 1
ATOM 1806 C C . LEU A 1 246 ? 32.54900 62.11700 20.35600 1.000 27.80597 246 LEU A C 1
ATOM 1807 O O . LEU A 1 246 ? 33.43600 61.64800 21.07800 1.000 27.57173 246 LEU A O 1
ATOM 1812 N N . ASP A 1 247 ? 32.81300 62.96800 19.36900 1.000 28.99295 247 ASP A N 1
ATOM 1813 C CA . ASP A 1 247 ? 34.11100 63.61100 19.21000 1.000 32.27492 247 ASP A CA 1
ATOM 1814 C C . ASP A 1 247 ? 33.89000 64.96000 18.53100 1.000 38.83360 247 ASP A C 1
ATOM 1815 O O . ASP A 1 247 ? 32.75900 65.44700 18.43700 1.000 35.22264 247 ASP A O 1
ATOM 1820 N N . ASP A 1 248 ? 34.97600 65.56400 18.04600 1.000 43.72893 248 ASP A N 1
ATOM 1821 C CA . ASP A 1 248 ? 34.88300 66.90900 17.48900 1.000 47.15565 248 ASP A CA 1
ATOM 1822 C C . ASP A 1 248 ? 34.02400 66.97200 16.23300 1.000 46.75561 248 ASP A C 1
ATOM 1823 O O . ASP A 1 248 ? 33.54100 68.05500 15.88600 1.000 54.86447 248 ASP A O 1
ATOM 1828 N N . THR A 1 249 ? 33.81300 65.84500 15.54600 1.000 34.99893 249 THR A N 1
ATOM 1829 C CA . THR A 1 249 ? 33.08600 65.84900 14.28300 1.000 36.47806 249 THR A CA 1
ATOM 1830 C C . THR A 1 249 ? 31.88300 64.91200 14.22400 1.000 35.09895 249 THR A C 1
ATOM 1831 O O . THR A 1 249 ? 31.18100 64.91000 13.20800 1.000 38.77833 249 THR A O 1
ATOM 1835 N N . LEU A 1 250 ? 31.62300 64.12100 15.26200 1.000 30.17993 250 LEU A N 1
ATOM 1836 C CA . LEU A 1 250 ? 30.55700 63.12500 15.24000 1.000 31.20637 250 LEU A CA 1
ATOM 1837 C C . LEU A 1 250 ? 29.63300 63.33700 16.43100 1.000 28.72450 250 LEU A C 1
ATOM 1838 O O . LEU A 1 250 ? 30.09000 63.38500 17.57900 1.000 27.90335 250 LEU A O 1
ATOM 1843 N N . THR A 1 251 ? 28.33200 63.41800 16.15800 1.000 29.22719 251 THR A N 1
ATOM 1844 C CA . THR A 1 251 ? 27.32600 63.75600 17.15200 1.000 27.32433 251 THR A CA 1
ATOM 1845 C C . THR A 1 251 ? 26.10900 62.86500 16.94600 1.000 27.33222 251 THR A C 1
ATOM 1846 O O . THR A 1 251 ? 25.73300 62.58100 15.80600 1.000 29.94570 251 THR A O 1
ATOM 1850 N N . TRP A 1 252 ? 25.49700 62.42300 18.04800 1.000 25.90837 252 TRP A N 1
ATOM 1851 C CA . TRP A 1 252 ? 24.27000 61.63200 18.02800 1.000 22.41321 252 TRP A CA 1
ATOM 1852 C C . TRP A 1 252 ? 23.31000 62.26900 19.02100 1.000 23.96340 252 TRP A C 1
ATOM 1853 O O . TRP A 1 252 ? 23.71400 62.59600 20.14100 1.000 26.53476 252 TRP A O 1
ATOM 1864 N N . GLY A 1 253 ? 22.05100 62.45200 18.63200 1.000 26.72952 253 GLY A N 1
ATOM 1865 C CA . GLY A 1 253 ? 21.14800 63.18400 19.50300 1.000 26.59793 253 GLY A CA 1
ATOM 1866 C C . GLY A 1 253 ? 19.68500 62.82200 19.35800 1.000 24.96089 253 GLY A C 1
ATOM 1867 O O . GLY A 1 253 ? 19.23100 62.32200 18.32100 1.000 25.46358 253 GLY A O 1
ATOM 1868 N N . ILE A 1 254 ? 18.94900 63.11300 20.42900 1.000 24.28975 254 ILE A N 1
ATOM 1869 C CA . ILE A 1 254 ? 17.50300 62.94600 20.51600 1.000 24.51610 254 ILE A CA 1
ATOM 1870 C C . ILE A 1 254 ? 16.86800 64.32100 20.36800 1.000 25.30567 254 ILE A C 1
ATOM 1871 O O . ILE A 1 254 ? 17.25100 65.26900 21.06600 1.000 27.83228 254 ILE A O 1
ATOM 1876 N N . ASN A 1 255 ? 15.90100 64.44000 19.46000 1.000 24.38713 255 ASN A N 1
ATOM 1877 C CA . ASN A 1 255 ? 15.24200 65.71500 19.19500 1.000 24.65822 255 ASN A CA 1
ATOM 1878 C C . ASN A 1 255 ? 13.74200 65.53800 19.34700 1.000 28.21917 255 ASN A C 1
ATOM 1879 O O . ASN A 1 255 ? 13.14800 64.68700 18.67900 1.000 28.49552 255 ASN A O 1
ATOM 1884 N N . LEU A 1 256 ? 13.13200 66.35400 20.20300 1.000 24.22922 256 LEU A N 1
ATOM 1885 C CA . LEU A 1 256 ? 11.69300 66.30500 20.43300 1.000 24.95299 256 LEU A CA 1
ATOM 1886 C C . LEU A 1 256 ? 10.96700 67.21900 19.45900 1.000 27.35065 256 LEU A C 1
ATOM 1887 O O . LEU A 1 256 ? 11.44400 68.31000 19.13800 1.000 28.36656 256 LEU A O 1
ATOM 1892 N N . GLU A 1 257 ? 9.80900 66.76900 18.99100 1.000 33.10134 257 GLU A N 1
ATOM 1893 C CA . GLU A 1 257 ? 8.93300 67.59600 18.17700 1.000 37.35711 257 GLU A CA 1
ATOM 1894 C C . GLU A 1 257 ? 7.63300 67.86300 18.93200 1.000 37.00707 257 GLU A C 1
ATOM 1895 O O . GLU A 1 257 ? 7.29300 67.16600 19.89300 1.000 37.78348 257 GLU A O 1
ATOM 1901 N N . ASN A 1 258 ? 6.91500 68.90400 18.49800 1.000 49.50857 258 ASN A N 1
ATOM 1902 C CA . ASN A 1 258 ? 5.73600 69.35500 19.23600 1.000 50.52448 258 ASN A CA 1
ATOM 1903 C C . ASN A 1 258 ? 4.64300 68.29600 19.27000 1.000 48.59267 258 ASN A C 1
ATOM 1904 O O . ASN A 1 258 ? 3.90100 68.19800 20.25700 1.000 37.70978 258 ASN A O 1
ATOM 1909 N N . ASP A 1 259 ? 4.52800 67.50100 18.20400 1.000 47.36621 259 ASP A N 1
ATOM 1910 C CA . ASP A 1 259 ? 3.52700 66.44700 18.12200 1.000 46.52137 259 ASP A CA 1
ATOM 1911 C C . ASP A 1 259 ? 3.84100 65.26500 19.02700 1.000 45.82392 259 ASP A C 1
ATOM 1912 O O . ASP A 1 259 ? 2.97900 64.39900 19.21000 1.000 49.64016 259 ASP A O 1
ATOM 1917 N N . GLY A 1 260 ? 5.03800 65.20700 19.59900 1.000 33.88564 260 GLY A N 1
ATOM 1918 C CA . GLY A 1 260 ? 5.43800 64.07800 20.40800 1.000 34.96735 260 GLY A CA 1
ATOM 1919 C C . GLY A 1 260 ? 6.32200 63.07400 19.70300 1.000 27.96125 260 GLY A C 1
ATOM 1920 O O . GLY A 1 260 ? 6.78500 62.12600 20.35000 1.000 33.48823 260 GLY A O 1
ATOM 1921 N N . ARG A 1 261 ? 6.55400 63.23700 18.40200 1.000 30.59314 261 ARG A N 1
ATOM 1922 C CA . ARG A 1 261 ? 7.51300 62.38500 17.72000 1.000 31.75381 261 ARG A CA 1
ATOM 1923 C C . ARG A 1 261 ? 8.92900 62.72600 18.17400 1.000 27.86913 261 ARG A C 1
ATOM 1924 O O . ARG A 1 261 ? 9.21100 63.83000 18.64000 1.000 28.16654 261 ARG A O 1
ATOM 1932 N N . ILE A 1 262 ? 9.82700 61.75300 18.03300 1.000 27.45329 262 ILE A N 1
ATOM 1933 C CA . ILE A 1 262 ? 11.21600 61.89400 18.45700 1.000 25.55833 262 ILE A CA 1
ATOM 1934 C C . ILE A 1 262 ? 12.10900 61.57800 17.26800 1.000 27.58752 262 ILE A C 1
ATOM 1935 O O . ILE A 1 262 ? 12.03000 60.47800 16.70500 1.000 28.59290 262 ILE A O 1
ATOM 1940 N N . ALA A 1 263 ? 12.96600 62.52700 16.90300 1.000 26.81901 263 ALA A N 1
ATOM 1941 C CA . ALA A 1 263 ? 13.90200 62.36500 15.79900 1.000 28.44025 263 ALA A CA 1
ATOM 1942 C C . ALA A 1 263 ? 15.29000 62.06500 16.34600 1.000 25.89521 263 ALA A C 1
ATOM 1943 O O . ALA A 1 263 ? 15.78600 62.77800 17.22500 1.000 26.27683 263 ALA A O 1
ATOM 1945 N N . ILE A 1 264 ? 15.91400 61.01600 15.82200 1.000 26.09260 264 ILE A N 1
ATOM 1946 C CA . ILE A 1 264 ? 17.28600 60.65600 16.16600 1.000 25.04511 264 ILE A CA 1
ATOM 1947 C C . ILE A 1 264 ? 18.17800 61.12200 15.02500 1.000 27.74806 264 ILE A C 1
ATOM 1948 O O . ILE A 1 264 ? 17.95700 60.75200 13.86700 1.000 28.12969 264 ILE A O 1
ATOM 1953 N N . LYS A 1 265 ? 19.18400 61.93100 15.33800 1.000 29.42195 265 LYS A N 1
ATOM 1954 C CA . LYS A 1 265 ? 20.05100 62.50600 14.32200 1.000 30.49313 265 LYS A CA 1
ATOM 1955 C C . LYS A 1 265 ? 21.49800 62.13400 14.59200 1.000 32.35388 265 LYS A C 1
ATOM 1956 O O . LYS A 1 265 ? 21.97700 62.25900 15.72500 1.000 30.11414 265 LYS A O 1
ATOM 1962 N N . THR A 1 266 ? 22.18800 61.68400 13.54500 1.000 30.76948 266 THR A N 1
ATOM 1963 C CA . THR A 1 266 ? 23.62500 61.44900 13.56500 1.000 35.24633 266 THR A CA 1
ATOM 1964 C C . THR A 1 266 ? 24.25600 62.41400 12.57400 1.000 38.54410 266 THR A C 1
ATOM 1965 O O . THR A 1 266 ? 23.85900 62.45100 11.40200 1.000 38.21774 266 THR A O 1
ATOM 1969 N N . VAL A 1 267 ? 25.21700 63.20500 13.04100 1.000 36.99654 267 VAL A N 1
ATOM 1970 C CA . VAL A 1 267 ? 25.91400 64.17300 12.20100 1.000 40.46011 267 VAL A CA 1
ATOM 1971 C C . VAL A 1 267 ? 27.40000 63.85000 12.22700 1.000 42.71828 267 VAL A C 1
ATOM 1972 O O . VAL A 1 267 ? 28.01300 63.81700 13.29900 1.000 34.68311 267 VAL A O 1
ATOM 1976 N N . ASP A 1 268 ? 27.97500 63.61000 11.05100 1.000 41.16546 268 ASP A N 1
ATOM 1977 C CA . ASP A 1 268 ? 29.40700 63.36600 10.89400 1.000 42.61564 268 ASP A CA 1
ATOM 1978 C C . ASP A 1 268 ? 29.91800 64.41800 9.91700 1.000 43.19465 268 ASP A C 1
ATOM 1979 O O . ASP A 1 268 ? 29.75100 64.27800 8.70200 1.000 47.71888 268 ASP A O 1
ATOM 1984 N N . THR A 1 269 ? 30.54700 65.47000 10.44200 1.000 48.74795 269 THR A N 1
ATOM 1985 C CA . THR A 1 269 ? 31.00600 66.57000 9.60000 1.000 50.41131 269 THR A CA 1
ATOM 1986 C C . THR A 1 269 ? 32.28300 66.22600 8.83900 1.000 60.51778 269 THR A C 1
ATOM 1987 O O . THR A 1 269 ? 33.07600 67.11700 8.51500 1.000 65.91317 269 THR A O 1
ATOM 1991 N N . THR A 1 270 ? 32.48900 64.94600 8.54300 1.000 66.69747 270 THR A N 1
ATOM 1992 C CA . THR A 1 270 ? 33.61600 64.52200 7.71700 1.000 68.59770 270 THR A CA 1
ATOM 1993 C C . THR A 1 270 ? 33.12900 63.84500 6.43700 1.000 70.92166 270 THR A C 1
ATOM 1994 O O . THR A 1 270 ? 32.02700 63.29100 6.39400 1.000 73.13508 270 THR A O 1
ATOM 1998 N N . GLY A 1 275 ? 25.56800 62.41700 8.33600 1.000 66.43954 275 GLY A N 1
ATOM 1999 C CA . GLY A 1 275 ? 25.01100 61.14900 8.77400 1.000 65.71577 275 GLY A CA 1
ATOM 2000 C C . GLY A 1 275 ? 23.58500 60.91800 8.31100 1.000 66.87118 275 GLY A C 1
ATOM 2001 O O . GLY A 1 275 ? 23.32400 60.80700 7.11200 1.000 69.05565 275 GLY A O 1
ATOM 2002 N N . GLY A 1 276 ? 22.65600 60.85000 9.26200 1.000 47.95838 276 GLY A N 1
ATOM 2003 C CA . GLY A 1 276 ? 21.26700 60.60800 8.92900 1.000 45.31333 276 GLY A CA 1
ATOM 2004 C C . GLY A 1 276 ? 20.33900 61.10700 10.01600 1.000 48.41370 276 GLY A C 1
ATOM 2005 O O . GLY A 1 276 ? 20.77000 61.61400 11.05500 1.000 41.72606 276 GLY A O 1
ATOM 2006 N N . GLN A 1 277 ? 19.04300 60.94400 9.75900 1.000 58.12802 277 GLN A N 1
ATOM 2007 C CA . GLN A 1 277 ? 17.99700 61.43300 10.64600 1.000 56.51467 277 GLN A CA 1
ATOM 2008 C C . GLN A 1 277 ? 16.77700 60.54600 10.46100 1.000 55.94881 277 GLN A C 1
ATOM 2009 O O . GLN A 1 277 ? 16.33000 60.34000 9.33000 1.000 62.48118 277 GLN A O 1
ATOM 2015 N N . GLU A 1 278 ? 16.25000 60.01100 11.56000 1.000 36.16749 278 GLU A N 1
ATOM 2016 C CA . GLU A 1 278 ? 15.08400 59.14600 11.47400 1.000 34.22516 278 GLU A CA 1
ATOM 2017 C C . GLU A 1 278 ? 14.25500 59.29200 12.73800 1.000 33.11450 278 GLU A C 1
ATOM 2018 O O . GLU A 1 278 ? 14.76700 59.62900 13.80900 1.000 33.49086 278 GLU A O 1
ATOM 2024 N N . TYR A 1 279 ? 12.96400 59.01200 12.60500 1.000 31.85908 279 TYR A N 1
ATOM 2025 C CA . TYR A 1 279 ? 12.07200 59.05200 13.75200 1.000 34.58309 279 TYR A CA 1
ATOM 2026 C C . TYR A 1 279 ? 12.06600 57.70300 14.45800 1.000 37.47818 279 TYR A C 1
ATOM 2027 O O . TYR A 1 279 ? 12.20600 56.65000 13.82900 1.000 37.89402 279 TYR A O 1
ATOM 2036 N N . ILE A 1 280 ? 11.92700 57.73900 15.78400 1.000 31.93014 280 ILE A N 1
ATOM 2037 C CA . ILE A 1 280 ? 11.67300 56.49900 16.50400 1.000 32.43284 280 ILE A CA 1
ATOM 2038 C C . ILE A 1 280 ? 10.32800 55.96200 16.05000 1.000 35.58321 280 ILE A C 1
ATOM 2039 O O . ILE A 1 280 ? 9.31800 56.67800 16.05100 1.000 34.01460 280 ILE A O 1
ATOM 2044 N N . GLN A 1 281 ? 10.31100 54.70200 15.63400 1.000 39.71792 281 GLN A N 1
ATOM 2045 C CA . GLN A 1 281 ? 9.09900 54.13800 15.06300 1.000 38.53094 281 GLN A CA 1
ATOM 2046 C C . GLN A 1 281 ? 8.07500 53.83200 16.15100 1.000 35.28318 281 GLN A C 1
ATOM 2047 O O . GLN A 1 281 ? 8.41500 53.33000 17.22800 1.000 33.19345 281 GLN A O 1
ATOM 2053 N N . ASN A 1 282 ? 6.81500 54.17300 15.86400 1.000 34.51466 282 ASN A N 1
ATOM 2054 C CA . ASN A 1 282 ? 5.67800 53.88700 16.73800 1.000 36.09380 282 ASN A CA 1
ATOM 2055 C C . ASN A 1 282 ? 5.75200 54.63200 18.06400 1.000 36.79915 282 ASN A C 1
ATOM 2056 O O . ASN A 1 282 ? 5.29400 54.12300 19.08800 1.000 40.92070 282 ASN A O 1
ATOM 2061 N N . VAL A 1 283 ? 6.32700 55.83200 18.07200 1.000 32.31703 283 VAL A N 1
ATOM 2062 C CA . VAL A 1 283 ? 6.48700 56.59900 19.30100 1.000 29.34299 283 VAL A CA 1
ATOM 2063 C C . VAL A 1 283 ? 5.87800 57.97300 19.11600 1.000 29.34826 283 VAL A C 1
ATOM 2064 O O . VAL A 1 283 ? 6.24300 58.70300 18.18900 1.000 34.30674 283 VAL A O 1
ATOM 2068 N N . LYS A 1 284 ? 4.96900 58.32700 20.01500 1.000 29.02190 284 LYS A N 1
ATOM 2069 C CA . LYS A 1 284 ? 4.38500 59.65800 20.07000 1.000 29.67198 284 LYS A CA 1
ATOM 2070 C C . LYS A 1 284 ? 4.27100 59.97500 21.55000 1.000 30.79317 284 LYS A C 1
ATOM 2071 O O . LYS A 1 284 ? 3.44300 59.37900 22.24600 1.000 34.96209 284 LYS A O 1
ATOM 2077 N N . LEU A 1 285 ? 5.13200 60.86400 22.03500 1.000 27.31117 285 LEU A N 1
ATOM 2078 C CA . LEU A 1 285 ? 5.05300 61.27700 23.42400 1.000 25.69782 285 LEU A CA 1
ATOM 2079 C C . LEU A 1 285 ? 3.75000 62.02400 23.65700 1.000 29.70093 285 LEU A C 1
ATOM 2080 O O . LEU A 1 285 ? 3.34600 62.87200 22.85500 1.000 31.07215 285 LEU A O 1
ATOM 2085 N N . ASP A 1 286 ? 3.09500 61.70400 24.76300 1.000 22.90275 286 ASP A N 1
ATOM 2086 C CA . ASP A 1 286 ? 1.89900 62.41300 25.19500 1.000 25.61623 286 ASP A CA 1
ATOM 2087 C C . ASP A 1 286 ? 2.36000 63.40100 26.25800 1.000 23.13962 286 ASP A C 1
ATOM 2088 O O . ASP A 1 286 ? 2.64000 63.01400 27.39300 1.000 22.76062 286 ASP A O 1
ATOM 2093 N N . TYR A 1 287 ? 2.42700 64.68000 25.89000 1.000 23.41860 287 TYR A N 1
ATOM 2094 C CA . TYR A 1 287 ? 2.87200 65.71500 26.81600 1.000 24.10026 287 TYR A CA 1
ATOM 2095 C C . TYR A 1 287 ? 1.83000 66.06300 27.87100 1.000 22.78694 287 TYR A C 1
ATOM 2096 O O . TYR A 1 287 ? 2.10200 66.92800 28.70900 1.000 23.20278 287 TYR A O 1
ATOM 2105 N N . SER A 1 288 ? 0.64300 65.44100 27.82700 1.000 22.79747 288 SER A N 1
ATOM 2106 C CA . SER A 1 288 ? -0.30000 65.53000 28.93900 1.000 22.41585 288 SER A CA 1
ATOM 2107 C C . SER A 1 288 ? 0.25600 64.87000 30.18500 1.000 22.86853 288 SER A C 1
ATOM 2108 O O . SER A 1 288 ? -0.20900 65.16100 31.29300 1.000 21.81314 288 SER A O 1
ATOM 2111 N N . ASN A 1 289 ? 1.22400 63.97300 30.01600 1.000 20.90777 289 ASN A N 1
ATOM 2112 C CA . ASN A 1 289 ? 1.83400 63.22600 31.10000 1.000 20.22611 289 ASN A CA 1
ATOM 2113 C C . ASN A 1 289 ? 3.31500 63.56100 31.17300 1.000 20.33139 289 ASN A C 1
ATOM 2114 O O . ASN A 1 289 ? 3.90300 64.08700 30.22600 1.000 22.74483 289 ASN A O 1
ATOM 2119 N N . ASP A 1 290 ? 3.91200 63.24200 32.31400 1.000 18.24166 290 ASP A N 1
ATOM 2120 C CA . ASP A 1 290 ? 5.36500 63.14800 32.38500 1.000 18.82068 290 ASP A CA 1
ATOM 2121 C C . ASP A 1 290 ? 5.81600 61.94100 31.57200 1.000 20.61563 290 ASP A C 1
ATOM 2122 O O . ASP A 1 290 ? 5.06300 60.98000 31.37900 1.000 20.24453 290 ASP A O 1
ATOM 2127 N N . ASN A 1 291 ? 7.06000 61.98800 31.10900 1.000 19.24968 291 ASN A N 1
ATOM 2128 C CA . ASN A 1 291 ? 7.64800 60.88800 30.35800 1.000 17.90215 291 ASN A CA 1
ATOM 2129 C C . ASN A 1 291 ? 9.10100 60.70700 30.76600 1.000 17.86793 291 ASN A C 1
ATOM 2130 O O . ASN A 1 291 ? 9.81500 61.69400 30.98100 1.000 18.63381 291 ASN A O 1
ATOM 2135 N N . SER A 1 292 ? 9.54500 59.45400 30.85400 1.000 17.85214 292 SER A N 1
ATOM 2136 C CA . SER A 1 292 ? 10.95600 59.16800 31.09100 1.000 17.11784 292 SER A CA 1
ATOM 2137 C C . SER A 1 292 ? 11.62300 58.66900 29.81700 1.000 18.57854 292 SER A C 1
ATOM 2138 O O . SER A 1 292 ? 11.03000 57.91200 29.03900 1.000 19.08650 292 SER A O 1
ATOM 2141 N N . ILE A 1 293 ? 12.85800 59.11300 29.60200 1.000 18.48643 293 ILE A N 1
ATOM 2142 C CA . ILE A 1 293 ? 13.65900 58.71300 28.45400 1.000 18.19165 293 ILE A CA 1
ATOM 2143 C C . ILE A 1 293 ? 15.00500 58.28300 29.00300 1.000 17.24944 293 ILE A C 1
ATOM 2144 O O . ILE A 1 293 ? 15.67000 59.06500 29.68900 1.000 18.20745 293 ILE A O 1
ATOM 2149 N N . GLN A 1 294 ? 15.39100 57.03800 28.74300 1.000 17.93373 294 GLN A N 1
ATOM 2150 C CA . GLN A 1 294 ? 16.66500 56.52000 29.22600 1.000 18.14428 294 GLN A CA 1
ATOM 2151 C C . GLN A 1 294 ? 17.44100 55.95900 28.05100 1.000 17.71002 294 GLN A C 1
ATOM 2152 O O . GLN A 1 294 ? 16.88300 55.23700 27.21900 1.000 19.86291 294 GLN A O 1
ATOM 2158 N N . VAL A 1 295 ? 18.72800 56.28700 27.99200 1.000 17.33103 295 VAL A N 1
ATOM 2159 C CA . VAL A 1 295 ? 19.61300 55.88300 26.90700 1.000 18.22324 295 VAL A CA 1
ATOM 2160 C C . VAL A 1 295 ? 20.75700 55.09600 27.51500 1.000 18.97070 295 VAL A C 1
ATOM 2161 O O . VAL A 1 295 ? 21.48300 55.62200 28.36500 1.000 20.15768 295 VAL A O 1
ATOM 2165 N N . ARG A 1 296 ? 20.94500 53.85400 27.08400 1.000 19.94186 296 ARG A N 1
ATOM 2166 C CA . ARG A 1 296 ? 22.11300 53.09800 27.51700 1.000 20.62616 296 ARG A CA 1
ATOM 2167 C C . ARG A 1 296 ? 22.98200 52.74600 26.32100 1.000 20.21558 296 ARG A C 1
ATOM 2168 O O . ARG A 1 296 ? 22.47100 52.40800 25.24300 1.000 20.64458 296 ARG A O 1
ATOM 2176 N N . SER A 1 297 ? 24.29800 52.83600 26.51100 1.000 19.53392 297 SER A N 1
ATOM 2177 C CA . SER A 1 297 ? 25.21300 52.69700 25.38800 1.000 19.25231 297 SER A CA 1
ATOM 2178 C C . SER A 1 297 ? 26.52400 52.08100 25.85000 1.000 20.89461 297 SER A C 1
ATOM 2179 O O . SER A 1 297 ? 26.89700 52.16700 27.02500 1.000 21.67102 297 SER A O 1
ATOM 2182 N N . ALA A 1 298 ? 27.22600 51.47500 24.89600 1.000 22.56323 298 ALA A N 1
ATOM 2183 C CA . ALA A 1 298 ? 28.56100 50.92900 25.09500 1.000 23.24226 298 ALA A CA 1
ATOM 2184 C C . ALA A 1 298 ? 29.13900 50.64500 23.72000 1.000 25.24513 298 ALA A C 1
ATOM 2185 O O . ALA A 1 298 ? 28.39500 50.33100 22.78600 1.000 24.12921 298 ALA A O 1
ATOM 2187 N N . ALA A 1 299 ? 30.45700 50.78000 23.58900 1.000 22.01580 299 ALA A N 1
ATOM 2188 C CA . ALA A 1 299 ? 31.10400 50.42900 22.33300 1.000 24.02656 299 ALA A CA 1
ATOM 2189 C C . ALA A 1 299 ? 31.29500 48.92400 22.26000 1.000 27.17694 299 ALA A C 1
ATOM 2190 O O . ALA A 1 299 ? 31.62200 48.27400 23.25900 1.000 28.84820 299 ALA A O 1
ATOM 2192 N N . LYS A 1 300 ? 31.09300 48.37600 21.06800 1.000 30.79580 300 LYS A N 1
ATOM 2193 C CA . LYS A 1 300 ? 31.36000 46.96700 20.81900 1.000 34.46203 300 LYS A CA 1
ATOM 2194 C C . LYS A 1 300 ? 31.64600 46.80200 19.33700 1.000 33.96986 300 LYS A C 1
ATOM 2195 O O . LYS A 1 300 ? 30.88800 47.30100 18.50000 1.000 34.63836 300 LYS A O 1
ATOM 2201 N N . ASN A 1 301 ? 32.75300 46.12400 19.02500 1.000 37.04655 301 ASN A N 1
ATOM 2202 C CA . ASN A 1 301 ? 33.16700 45.86900 17.64200 1.000 38.79149 301 ASN A CA 1
ATOM 2203 C C . ASN A 1 301 ? 33.33300 47.15800 16.84000 1.000 39.61791 301 ASN A C 1
ATOM 2204 O O . ASN A 1 301 ? 32.95700 47.23100 15.66900 1.000 37.56766 301 ASN A O 1
ATOM 2209 N N . GLY A 1 302 ? 33.89400 48.18300 17.47300 1.000 35.71744 302 GLY A N 1
ATOM 2210 C CA . GLY A 1 302 ? 34.16500 49.42700 16.77900 1.000 36.76230 302 GLY A CA 1
ATOM 2211 C C . GLY A 1 302 ? 32.95000 50.22800 16.37300 1.000 38.57041 302 GLY A C 1
ATOM 2212 O O . GLY A 1 302 ? 33.05800 51.10300 15.51200 1.000 40.38379 302 GLY A O 1
ATOM 2213 N N . SER A 1 303 ? 31.79000 49.95000 16.96000 1.000 35.03578 303 SER A N 1
ATOM 2214 C CA . SER A 1 303 ? 30.61000 50.78200 16.79000 1.000 31.33007 303 SER A CA 1
ATOM 2215 C C . SER A 1 303 ? 30.01700 51.03400 18.16500 1.000 27.37433 303 SER A C 1
ATOM 2216 O O . SER A 1 303 ? 30.23400 50.25900 19.10000 1.000 29.98254 303 SER A O 1
ATOM 2219 N N . LEU A 1 304 ? 29.28100 52.13000 18.28700 1.000 28.15338 304 LEU A N 1
ATOM 2220 C CA . LEU A 1 304 ? 28.63900 52.49700 19.54300 1.000 25.64518 304 LEU A CA 1
ATOM 2221 C C . LEU A 1 304 ? 27.20100 51.99400 19.49900 1.000 30.29837 304 LEU A C 1
ATOM 2222 O O . LEU A 1 304 ? 26.40300 52.45600 18.67800 1.000 29.47459 304 LEU A O 1
ATOM 2227 N N . GLY A 1 305 ? 26.87300 51.04100 20.37100 1.000 26.02680 305 GLY A N 1
ATOM 2228 C CA . GLY A 1 305 ? 25.50200 50.56500 20.45700 1.000 26.25578 305 GLY A CA 1
ATOM 2229 C C . GLY A 1 305 ? 24.70100 51.43400 21.41100 1.000 24.55821 305 GLY A C 1
ATOM 2230 O O . GLY A 1 305 ? 25.16200 51.79200 22.49400 1.000 23.58704 305 GLY A O 1
ATOM 2231 N N . ILE A 1 306 ? 23.48700 51.78300 20.99100 1.000 24.33186 306 ILE A N 1
ATOM 2232 C CA . ILE A 1 306 ? 22.63500 52.71200 21.73100 1.000 22.21845 306 ILE A CA 1
ATOM 2233 C C . ILE A 1 306 ? 21.21600 52.15900 21.79200 1.000 24.67138 306 ILE A C 1
ATOM 2234 O O . ILE A 1 306 ? 20.63700 51.80900 20.75600 1.000 25.40568 306 ILE A O 1
ATOM 2239 N N . GLU A 1 307 ? 20.64800 52.10400 22.99900 1.000 21.63417 307 GLU A N 1
ATOM 2240 C CA . GLU A 1 307 ? 19.27400 51.66000 23.22100 1.000 20.20769 307 GLU A CA 1
ATOM 2241 C C . GLU A 1 307 ? 18.50900 52.71300 24.01000 1.000 20.58142 307 GLU A C 1
ATOM 2242 O O . GLU A 1 307 ? 19.01800 53.22700 25.01200 1.000 21.28676 307 GLU A O 1
ATOM 2248 N N . ILE A 1 308 ? 17.29900 53.04100 23.55200 1.000 21.64207 308 ILE A N 1
ATOM 2249 C CA . ILE A 1 308 ? 16.45400 54.05900 24.17300 1.000 19.52603 308 ILE A CA 1
ATOM 2250 C C . ILE A 1 308 ? 15.23100 53.38700 24.77200 1.000 19.92344 308 ILE A C 1
ATOM 2251 O O . ILE A 1 308 ? 14.55400 52.59800 24.09800 1.000 23.09751 308 ILE A O 1
ATOM 2256 N N . PHE A 1 309 ? 14.94900 53.70900 26.03100 1.000 19.72605 309 PHE A N 1
ATOM 2257 C CA . PHE A 1 309 ? 13.75000 53.27800 26.73500 1.000 21.34993 309 PHE A CA 1
ATOM 2258 C C . PHE A 1 309 ? 12.86100 54.48200 27.00400 1.000 18.71540 309 PHE A C 1
ATOM 2259 O O . PHE A 1 309 ? 13.30000 55.44900 27.64000 1.000 20.51825 309 PHE A O 1
ATOM 2267 N N . ILE A 1 310 ? 11.61000 54.41100 26.55800 1.000 20.80513 310 ILE A N 1
ATOM 2268 C CA . ILE A 1 310 ? 10.62300 55.44400 26.85700 1.000 20.03924 310 ILE A CA 1
ATOM 2269 C C . ILE A 1 310 ? 9.60600 54.86400 27.83000 1.000 20.20242 310 ILE A C 1
ATOM 2270 O O . ILE A 1 310 ? 8.93700 53.87100 27.52200 1.000 21.99211 310 ILE A O 1
ATOM 2275 N N . ASN A 1 311 ? 9.50700 55.46900 29.01200 1.000 19.39969 311 ASN A N 1
ATOM 2276 C CA . ASN A 1 311 ? 8.64100 54.96300 30.07400 1.000 20.07609 311 ASN A CA 1
ATOM 2277 C C . ASN A 1 311 ? 8.87400 53.46900 30.32900 1.000 20.87356 311 ASN A C 1
ATOM 2278 O O . ASN A 1 311 ? 7.93400 52.71300 30.58400 1.000 24.73191 311 ASN A O 1
ATOM 2283 N N . GLY A 1 312 ? 10.14000 53.02700 30.21500 1.000 20.45772 312 GLY A N 1
ATOM 2284 C CA . GLY A 1 312 ? 10.54500 51.67600 30.60500 1.000 21.46573 312 GLY A CA 1
ATOM 2285 C C . GLY A 1 312 ? 10.57700 50.65400 29.48400 1.000 25.03984 312 GLY A C 1
ATOM 2286 O O . GLY A 1 312 ? 10.98500 49.50400 29.70700 1.000 27.30327 312 GLY A O 1
ATOM 2287 N N . GLN A 1 313 ? 10.15900 51.04000 28.29000 1.000 25.63992 313 GLN A N 1
ATOM 2288 C CA . GLN A 1 313 ? 10.07600 50.15900 27.13500 1.000 21.71576 313 GLN A CA 1
ATOM 2289 C C . GLN A 1 313 ? 11.25800 50.56100 26.24500 1.000 25.32935 313 GLN A C 1
ATOM 2290 O O . GLN A 1 313 ? 11.42100 51.74700 25.96200 1.000 31.18795 313 GLN A O 1
ATOM 2296 N N . SER A 1 314 ? 11.98100 49.59500 25.66100 1.000 22.86853 314 SER A N 1
ATOM 2297 C CA . SER A 1 314 ? 13.17500 49.83100 24.83400 1.000 27.11904 314 SER A CA 1
ATOM 2298 C C . SER A 1 314 ? 12.87700 50.00600 23.34200 1.000 31.04846 314 SER A C 1
ATOM 2299 O O . SER A 1 314 ? 13.09900 49.05500 22.58800 1.000 46.08974 314 SER A O 1
ATOM 2302 N N . VAL A 1 315 ? 12.53200 51.22700 22.87500 1.000 24.53715 315 VAL A N 1
ATOM 2303 C CA . VAL A 1 315 ? 12.05000 51.58600 21.51300 1.000 28.30339 315 VAL A CA 1
ATOM 2304 C C . VAL A 1 315 ? 13.03600 51.65200 20.36700 1.000 28.71923 315 VAL A C 1
ATOM 2305 O O . VAL A 1 315 ? 12.59500 51.89700 19.23200 1.000 29.65092 315 VAL A O 1
ATOM 2309 N N . TYR A 1 316 ? 14.32500 51.64100 20.63000 1.000 24.19764 316 TYR A N 1
ATOM 2310 C CA . TYR A 1 316 ? 15.28600 51.98200 19.59400 1.000 23.69758 316 TYR A CA 1
ATOM 2311 C C . TYR A 1 316 ? 16.54000 51.27000 20.03200 1.000 26.84269 316 TYR A C 1
ATOM 2312 O O . TYR A 1 316 ? 16.86800 51.32300 21.21800 1.000 23.87918 316 TYR A O 1
ATOM 2321 N N . ASN A 1 317 ? 17.18700 50.54900 19.12400 1.000 28.32708 317 ASN A N 1
ATOM 2322 C CA . ASN A 1 317 ? 18.38600 49.79500 19.48300 1.000 31.59589 317 ASN A CA 1
ATOM 2323 C C . ASN A 1 317 ? 19.18100 49.69600 18.19100 1.000 30.14572 317 ASN A C 1
ATOM 2324 O O . ASN A 1 317 ? 18.87100 48.86500 17.33600 1.000 33.11713 317 ASN A O 1
ATOM 2329 N N . LYS A 1 318 ? 20.15200 50.58900 18.03500 1.000 28.21391 318 LYS A N 1
ATOM 2330 C CA . LYS A 1 318 ? 20.90600 50.70500 16.80000 1.000 27.15589 318 LYS A CA 1
ATOM 2331 C C . LYS A 1 318 ? 22.36900 50.90600 17.15300 1.000 30.25100 318 LYS A C 1
ATOM 2332 O O . LYS A 1 318 ? 22.73300 51.04800 18.32300 1.000 28.92978 318 LYS A O 1
ATOM 2338 N N . THR A 1 319 ? 23.21300 50.91200 16.12600 1.000 31.94857 319 THR A N 1
ATOM 2339 C CA . THR A 1 319 ? 24.63600 51.15500 16.29000 1.000 32.42494 319 THR A CA 1
ATOM 2340 C C . THR A 1 319 ? 25.06600 52.34800 15.44700 1.000 35.16737 319 THR A C 1
ATOM 2341 O O . THR A 1 319 ? 24.52700 52.60000 14.36300 1.000 34.42518 319 THR A O 1
ATOM 2345 N N . VAL A 1 320 ? 26.03500 53.08900 15.96900 1.000 34.73048 320 VAL A N 1
ATOM 2346 C CA . VAL A 1 320 ? 26.63000 54.23300 15.29100 1.000 33.03291 320 VAL A CA 1
ATOM 2347 C C . VAL A 1 320 ? 28.03400 53.82600 14.87900 1.000 32.44073 320 VAL A C 1
ATOM 2348 O O . VAL A 1 320 ? 28.85300 53.45400 15.73100 1.000 31.80118 320 VAL A O 1
ATOM 2352 N N . SER A 1 321 ? 28.31100 53.88600 13.57700 1.000 36.54386 321 SER A N 1
ATOM 2353 C CA . SER A 1 321 ? 29.61300 53.48700 13.06600 1.000 34.88576 321 SER A CA 1
ATOM 2354 C C . SER A 1 321 ? 30.68000 54.47500 13.51200 1.000 31.30375 321 SER A C 1
ATOM 2355 O O . SER A 1 321 ? 30.49600 55.69300 13.41400 1.000 36.64387 321 SER A O 1
ATOM 2358 N N . LEU A 1 322 ? 31.78800 53.94900 14.02300 1.000 35.01472 322 LEU A N 1
ATOM 2359 C CA . LEU A 1 322 ? 32.92400 54.78300 14.38500 1.000 39.03626 322 LEU A CA 1
ATOM 2360 C C . LEU A 1 322 ? 33.95500 54.86600 13.27300 1.000 40.51275 322 LEU A C 1
ATOM 2361 O O . LEU A 1 322 ? 34.81500 55.75200 13.31100 1.000 43.32888 322 LEU A O 1
ATOM 2366 N N . THR A 1 323 ? 33.87600 53.97300 12.28800 1.000 45.29227 323 THR A N 1
ATOM 2367 C CA . THR A 1 323 ? 34.73800 53.97300 11.10800 1.000 49.79808 323 THR A CA 1
ATOM 2368 C C . THR A 1 323 ? 33.84800 54.07400 9.87400 1.000 57.48058 323 THR A C 1
ATOM 2369 O O . THR A 1 323 ? 33.40800 53.05300 9.34100 1.000 64.69197 323 THR A O 1
ATOM 2373 N N . ARG A 1 324 ? 33.57300 55.29900 9.43700 1.000 70.24526 324 ARG A N 1
ATOM 2374 C CA . ARG A 1 324 ? 33.18300 55.55300 8.04500 1.000 77.83828 324 ARG A CA 1
ATOM 2375 C C . ARG A 1 324 ? 33.28000 57.03100 7.68500 1.000 77.83565 324 ARG A C 1
ATOM 2376 O O . ARG A 1 324 ? 34.10400 57.41100 6.85400 1.000 78.96736 324 ARG A O 1
ATOM 2384 N N . THR A 1 327 ? 38.16100 56.73100 7.98200 1.000 75.26955 327 THR A N 1
ATOM 2385 C CA . THR A 1 327 ? 38.35800 57.62100 9.12400 1.000 76.28020 327 THR A CA 1
ATOM 2386 C C . THR A 1 327 ? 37.70400 57.07500 10.39700 1.000 70.44266 327 THR A C 1
ATOM 2387 O O . THR A 1 327 ? 36.49700 56.82900 10.43500 1.000 74.91425 327 THR A O 1
ATOM 2391 N N . THR A 1 328 ? 38.51800 56.89700 11.43700 1.000 50.53764 328 THR A N 1
ATOM 2392 C CA . THR A 1 328 ? 38.09400 56.26800 12.68200 1.000 45.72390 328 THR A CA 1
ATOM 2393 C C . THR A 1 328 ? 37.86200 57.33000 13.74900 1.000 43.37362 328 THR A C 1
ATOM 2394 O O . THR A 1 328 ? 38.72900 58.17800 13.99000 1.000 45.33701 328 THR A O 1
ATOM 2398 N N . HIS A 1 329 ? 36.70200 57.27400 14.39800 1.000 34.52519 329 HIS A N 1
ATOM 2399 C CA . HIS A 1 329 ? 36.35000 58.25500 15.41000 1.000 31.10899 329 HIS A CA 1
ATOM 2400 C C . HIS A 1 329 ? 36.76400 57.73700 16.77800 1.000 33.43822 329 HIS A C 1
ATOM 2401 O O . HIS A 1 329 ? 36.40100 56.62200 17.16500 1.000 38.24406 329 HIS A O 1
ATOM 2408 N N . ASN A 1 330 ? 37.52500 58.55100 17.49900 1.000 29.48775 330 ASN A N 1
ATOM 2409 C CA . ASN A 1 330 ? 37.93100 58.25700 18.86800 1.000 30.20099 330 ASN A CA 1
ATOM 2410 C C . ASN A 1 330 ? 36.94300 58.95400 19.79800 1.000 27.97441 330 ASN A C 1
ATOM 2411 O O . ASN A 1 330 ? 36.93700 60.18500 19.89700 1.000 28.09547 330 ASN A O 1
ATOM 2416 N N . ILE A 1 331 ? 36.12000 58.16200 20.48800 1.000 26.17945 331 ILE A N 1
ATOM 2417 C CA . ILE A 1 331 ? 35.01200 58.68000 21.28700 1.000 23.05803 331 ILE A CA 1
ATOM 2418 C C . ILE A 1 331 ? 35.34300 58.63700 22.77500 1.000 22.21845 331 ILE A C 1
ATOM 2419 O O . ILE A 1 331 ? 34.44400 58.55400 23.61800 1.000 23.48966 331 ILE A O 1
ATOM 2424 N N . SER A 1 332 ? 36.63100 58.72900 23.10800 1.000 24.93983 332 SER A N 1
ATOM 2425 C CA . SER A 1 332 ? 37.07500 58.55400 24.48800 1.000 23.90287 332 SER A CA 1
ATOM 2426 C C . SER A 1 332 ? 36.91000 59.79900 25.34900 1.000 26.64267 332 SER A C 1
ATOM 2427 O O . SER A 1 332 ? 37.05900 59.70400 26.57100 1.000 26.07155 332 SER A O 1
ATOM 2430 N N . SER A 1 333 ? 36.61500 60.95700 24.76400 1.000 25.42936 333 SER A N 1
ATOM 2431 C CA . SER A 1 333 ? 36.48900 62.19000 25.53000 1.000 25.25829 333 SER A CA 1
ATOM 2432 C C . SER A 1 333 ? 35.37300 63.05300 24.94500 1.000 28.61396 333 SER A C 1
ATOM 2433 O O . SER A 1 333 ? 35.58800 64.16400 24.46700 1.000 34.62784 333 SER A O 1
ATOM 2436 N N . GLY A 1 334 ? 34.14900 62.53000 25.00400 1.000 26.00049 334 GLY A N 1
ATOM 2437 C CA . GLY A 1 334 ? 33.00200 63.21200 24.45100 1.000 26.03470 334 GLY A CA 1
ATOM 2438 C C . GLY A 1 334 ? 32.26400 64.04200 25.48100 1.000 24.57663 334 GLY A C 1
ATOM 2439 O O . GLY A 1 334 ? 32.65500 64.15000 26.64300 1.000 24.36345 334 GLY A O 1
ATOM 2440 N N . GLN A 1 335 ? 31.15700 64.62900 25.03400 1.000 21.79998 335 GLN A N 1
ATOM 2441 C CA . GLN A 1 335 ? 30.32200 65.46800 25.88000 1.000 22.18950 335 GLN A CA 1
ATOM 2442 C C . GLN A 1 335 ? 28.88900 64.95900 25.88900 1.000 20.23664 335 GLN A C 1
ATOM 2443 O O . GLN A 1 335 ? 28.37900 64.44700 24.88700 1.000 22.83432 335 GLN A O 1
ATOM 2449 N N . ILE A 1 336 ? 28.24500 65.10700 27.04200 1.000 20.07346 336 ILE A N 1
ATOM 2450 C CA . ILE A 1 336 ? 26.81500 64.88000 27.19900 1.000 18.67329 336 ILE A CA 1
ATOM 2451 C C . ILE A 1 336 ? 26.17100 66.25200 27.34700 1.000 20.92619 336 ILE A C 1
ATOM 2452 O O . ILE A 1 336 ? 26.54900 67.02400 28.23700 1.000 22.92643 336 ILE A O 1
ATOM 2457 N N . ILE A 1 337 ? 25.20500 66.56500 26.48700 1.000 20.69985 337 ILE A N 1
ATOM 2458 C CA . ILE A 1 337 ? 24.65900 67.91800 26.42100 1.000 21.19201 337 ILE A CA 1
ATOM 2459 C C . ILE A 1 337 ? 23.14200 67.84700 26.50200 1.000 19.54445 337 ILE A C 1
ATOM 2460 O O . ILE A 1 337 ? 22.50300 67.21200 25.65500 1.000 22.46322 337 ILE A O 1
ATOM 2465 N N . PHE A 1 338 ? 22.56700 68.49600 27.51800 1.000 19.99977 338 PHE A N 1
ATOM 2466 C CA . PHE A 1 338 ? 21.12200 68.66400 27.62600 1.000 20.59984 338 PHE A CA 1
ATOM 2467 C C . PHE A 1 338 ? 20.75800 70.01000 27.02000 1.000 20.55246 338 PHE A C 1
ATOM 2468 O O . PHE A 1 338 ? 21.50800 70.98200 27.15600 1.000 22.79747 338 PHE A O 1
ATOM 2476 N N . GLY A 1 339 ? 19.62000 70.06800 26.35200 1.000 20.23664 339 GLY A N 1
ATOM 2477 C CA . GLY A 1 339 ? 19.24000 71.29100 25.68500 1.000 21.11306 339 GLY A CA 1
ATOM 2478 C C . GLY A 1 339 ? 17.78300 71.33000 25.29900 1.000 21.45784 339 GLY A C 1
ATOM 2479 O O . GLY A 1 339 ? 16.95800 70.58800 25.83600 1.000 21.67365 339 GLY A O 1
ATOM 2480 N N . GLY A 1 340 ? 17.47500 72.22900 24.35600 1.000 23.35280 340 GLY A N 1
ATOM 2481 C CA . GLY A 1 340 ? 16.14000 72.34700 23.81400 1.000 22.69746 340 GLY A CA 1
ATOM 2482 C C . GLY A 1 340 ? 15.22800 73.26400 24.60900 1.000 21.12095 340 GLY A C 1
ATOM 2483 O O . GLY A 1 340 ? 15.57900 73.83700 25.64700 1.000 23.20015 340 GLY A O 1
ATOM 2484 N N . ASN A 1 341 ? 14.02200 73.41600 24.06100 1.000 22.93696 341 ASN A N 1
ATOM 2485 C CA . ASN A 1 341 ? 12.90600 74.06000 24.75200 1.000 21.14464 341 ASN A CA 1
ATOM 2486 C C . ASN A 1 341 ? 12.15900 72.98400 25.53900 1.000 21.69471 341 ASN A C 1
ATOM 2487 O O . ASN A 1 341 ? 11.05500 72.54200 25.20600 1.000 23.77653 341 ASN A O 1
ATOM 2492 N N . THR A 1 342 ? 12.82400 72.53000 26.58700 1.000 21.46047 342 THR A N 1
ATOM 2493 C CA . THR A 1 342 ? 12.42200 71.33700 27.30600 1.000 19.34706 342 THR A CA 1
ATOM 2494 C C . THR A 1 342 ? 12.13600 71.68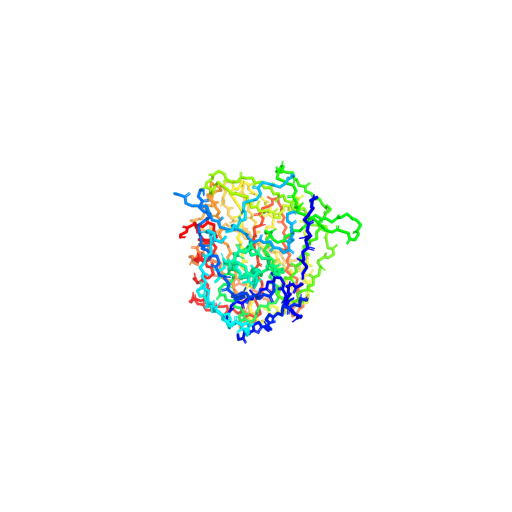000 28.76000 1.000 19.89975 342 THR A C 1
ATOM 2495 O O . THR A 1 342 ? 12.45000 72.77500 29.24300 1.000 19.86817 342 THR A O 1
ATOM 2499 N N . TYR A 1 343 ? 11.53500 70.71700 29.46300 1.000 18.94438 343 TYR A N 1
ATOM 2500 C CA . TYR A 1 343 ? 11.20400 70.85800 30.88300 1.000 16.74938 343 TYR A CA 1
ATOM 2501 C C . TYR A 1 343 ? 11.69000 69.58700 31.57000 1.000 18.89700 343 TYR A C 1
ATOM 2502 O O . TYR A 1 343 ? 11.06100 68.53300 31.44700 1.000 19.48392 343 TYR A O 1
ATOM 2511 N N . ILE A 1 344 ? 12.81200 69.67700 32.27600 1.000 16.87834 344 ILE A N 1
ATOM 2512 C CA . ILE A 1 344 ? 13.47100 68.51200 32.85900 1.000 17.15732 344 ILE A CA 1
ATOM 2513 C C . ILE A 1 344 ? 13.21000 68.50600 34.35900 1.000 16.55462 344 ILE A C 1
ATOM 2514 O O . ILE A 1 344 ? 13.54600 69.46600 35.06100 1.000 17.17048 344 ILE A O 1
ATOM 2519 N N . ASN A 1 345 ? 12.62600 67.41800 34.85300 1.000 14.08590 345 ASN A N 1
ATOM 2520 C CA . ASN A 1 345 ? 12.38300 67.30100 36.28100 1.000 14.82020 345 ASN A CA 1
ATOM 2521 C C . ASN A 1 345 ? 13.50500 66.59400 37.02100 1.000 16.40723 345 ASN A C 1
ATOM 2522 O O . ASN A 1 345 ? 13.75400 66.91500 38.18700 1.000 16.78622 345 ASN A O 1
ATOM 2527 N N . GLU A 1 346 ? 14.20900 65.66100 36.38200 1.000 15.38869 346 GLU A N 1
ATOM 2528 C CA . GLU A 1 346 ? 15.28200 64.93500 37.05300 1.000 15.10181 346 GLU A CA 1
ATOM 2529 C C . GLU A 1 346 ? 16.12400 64.27400 35.97700 1.000 15.70451 346 GLU A C 1
ATOM 2530 O O . GLU A 1 346 ? 15.59800 63.84800 34.95100 1.000 16.72043 346 GLU A O 1
ATOM 2536 N N . PHE A 1 347 ? 17.43400 64.19400 36.20800 1.000 14.97022 347 PHE A N 1
ATOM 2537 C CA . PHE A 1 347 ? 18.28500 63.38900 35.34600 1.000 16.24405 347 PHE A CA 1
ATOM 2538 C C . PHE A 1 347 ? 19.39300 62.75300 36.16600 1.000 16.04403 347 PHE A C 1
ATOM 2539 O O . PHE A 1 347 ? 19.80100 63.27300 37.21300 1.000 15.83611 347 PHE A O 1
ATOM 2547 N N . ALA A 1 348 ? 19.88600 61.62200 35.66400 1.000 16.49145 348 ALA A N 1
ATOM 2548 C CA . ALA A 1 348 ? 21.05100 60.95500 36.22300 1.000 16.83097 348 ALA A CA 1
ATOM 2549 C C . ALA A 1 348 ? 21.89000 60.42200 35.07800 1.000 17.92320 348 ALA A C 1
ATOM 2550 O O . ALA A 1 348 ? 21.34400 59.97000 34.06700 1.000 18.43116 348 ALA A O 1
ATOM 2552 N N . VAL A 1 349 ? 23.21000 60.51000 35.22000 1.000 16.37302 349 VAL A N 1
ATOM 2553 C CA . VAL A 1 349 ? 24.16000 59.90400 34.29700 1.000 16.42565 349 VAL A CA 1
ATOM 2554 C C . VAL A 1 349 ? 24.95200 58.86700 35.07500 1.000 17.99426 349 VAL A C 1
ATOM 2555 O O . VAL A 1 349 ? 25.44100 59.15800 36.17300 1.000 16.98625 349 VAL A O 1
ATOM 2559 N N . TYR A 1 350 ? 25.05800 57.66300 34.51500 1.000 16.03087 350 TYR A N 1
ATOM 2560 C CA . TYR A 1 350 ? 25.75800 56.54000 35.12500 1.000 15.59924 350 TYR A CA 1
ATOM 2561 C C . TYR A 1 350 ? 26.91700 56.12200 34.23700 1.000 16.52040 350 TYR A C 1
ATOM 2562 O O . TYR A 1 350 ? 26.76700 56.02700 33.01300 1.000 17.54158 350 TYR A O 1
ATOM 2571 N N . THR A 1 351 ? 28.05100 55.80100 34.85800 1.000 17.11521 351 THR A N 1
ATOM 2572 C CA . THR A 1 351 ? 29.17300 55.18400 34.14400 1.000 16.57830 351 THR A CA 1
ATOM 2573 C C . THR A 1 351 ? 29.04700 53.66200 34.11400 1.000 19.49971 351 THR A C 1
ATOM 2574 O O . THR A 1 351 ? 29.98600 52.91400 34.38900 1.000 23.47650 351 THR A O 1
ATOM 2578 N N . GLU A 1 352 ? 27.85000 53.20700 33.75900 1.000 17.95478 352 GLU A N 1
ATOM 2579 C CA . GLU A 1 352 ? 27.54800 51.80500 33.55200 1.000 18.14165 352 GLU A CA 1
ATOM 2580 C C . GLU A 1 352 ? 26.40500 51.77200 32.55100 1.000 19.54445 352 GLU A C 1
ATOM 2581 O O . GLU A 1 352 ? 25.56600 52.67400 32.53700 1.000 19.69447 352 GLU A O 1
ATOM 2587 N N . SER A 1 353 ? 26.39900 50.76400 31.68600 1.000 19.34179 353 SER A N 1
ATOM 2588 C CA . SER A 1 353 ? 25.20200 50.47300 30.90200 1.000 18.98912 353 SER A CA 1
ATOM 2589 C C . SER A 1 353 ? 24.31800 49.62200 31.80600 1.000 19.54971 353 SER A C 1
ATOM 2590 O O . SER A 1 353 ? 24.58600 48.43700 32.01700 1.000 22.23424 353 SER A O 1
ATOM 2593 N N . LEU A 1 354 ? 23.28500 50.22900 32.38200 1.000 20.29980 354 LEU A N 1
ATOM 2594 C CA . LEU A 1 354 ? 22.52700 49.55600 33.42800 1.000 19.16019 354 LEU A CA 1
ATOM 2595 C C . LEU A 1 354 ? 21.74500 48.38100 32.85300 1.000 17.96268 354 LEU A C 1
ATOM 2596 O O . LEU A 1 354 ? 21.25900 48.42400 31.72100 1.000 21.02884 354 LEU A O 1
ATOM 2601 N N . ASN A 1 355 ? 21.61800 47.32400 33.65500 1.000 20.33665 355 ASN A N 1
ATOM 2602 C CA . ASN A 1 355 ? 20.85600 46.16400 33.22000 1.000 23.49229 355 ASN A CA 1
ATOM 2603 C C . ASN A 1 355 ? 19.35700 46.47000 33.19600 1.000 21.99737 355 ASN A C 1
ATOM 2604 O O . ASN A 1 355 ? 18.89300 47.52600 33.64400 1.000 21.11043 355 ASN A O 1
ATOM 2609 N N . ASN A 1 356 ? 18.59300 45.51100 32.66600 1.000 24.02656 356 ASN A N 1
ATOM 2610 C CA . ASN A 1 356 ? 17.16000 45.71600 32.48200 1.000 25.75309 356 ASN A CA 1
ATOM 2611 C C . ASN A 1 356 ? 16.45000 45.94900 33.80800 1.000 21.72103 356 ASN A C 1
ATOM 2612 O O . ASN A 1 356 ? 15.54800 46.79100 33.89200 1.000 23.53703 356 ASN A O 1
ATOM 2617 N N . SER A 1 357 ? 16.83100 45.20800 34.84900 1.000 24.43977 357 SER A N 1
ATOM 2618 C CA . SER A 1 357 ? 16.21800 45.38700 36.16200 1.000 24.83456 357 SER A CA 1
ATOM 2619 C C . SER A 1 357 ? 16.37500 46.82000 36.65200 1.000 21.40257 357 SER A C 1
ATOM 2620 O O . SER A 1 357 ? 15.41600 47.42600 37.15800 1.000 20.75775 357 SER A O 1
ATOM 2623 N N . ASN A 1 358 ? 17.57100 47.39100 36.48100 1.000 22.32373 358 ASN A N 1
ATOM 2624 C CA . ASN A 1 358 ? 17.83200 48.73900 36.97900 1.000 19.92081 358 ASN A CA 1
ATOM 2625 C C . ASN A 1 358 ? 17.17500 49.80100 36.10300 1.000 21.69207 358 ASN A C 1
ATOM 2626 O O . ASN A 1 358 ? 16.68100 50.81300 36.61600 1.000 18.12849 358 ASN A O 1
ATOM 2631 N N . ILE A 1 359 ? 17.13600 49.58600 34.78500 1.000 18.67329 359 ILE A N 1
ATOM 2632 C CA . ILE A 1 359 ? 16.35800 50.47500 33.92300 1.000 18.69961 359 ILE A CA 1
ATOM 2633 C C . ILE A 1 359 ? 14.90300 50.51800 34.38300 1.000 21.06305 359 ILE A C 1
ATOM 2634 O O . ILE A 1 359 ? 14.27700 51.58600 34.44100 1.000 19.71815 359 ILE A O 1
ATOM 2639 N N . GLN A 1 360 ? 14.34600 49.35400 34.73000 1.000 20.27085 360 GLN A N 1
ATOM 2640 C CA . GLN A 1 360 ? 12.95000 49.29800 35.15100 1.000 20.03661 360 GLN A CA 1
ATOM 2641 C C . GLN A 1 360 ? 12.75000 49.93900 36.51400 1.000 20.34454 360 GLN A C 1
ATOM 2642 O O . GLN A 1 360 ? 11.73000 50.60000 36.74300 1.000 20.25243 360 GLN A O 1
ATOM 2648 N N . LYS A 1 361 ? 13.70700 49.76500 37.42700 1.000 18.94438 361 LYS A N 1
ATOM 2649 C CA . LYS A 1 361 ? 13.61000 50.44200 38.71700 1.000 19.97608 361 LYS A CA 1
ATOM 2650 C C . LYS A 1 361 ? 13.54600 51.94600 38.52600 1.000 19.13124 361 LYS A C 1
ATOM 2651 O O . LYS A 1 361 ? 12.74700 52.63200 39.17800 1.000 20.24980 361 LYS A O 1
ATOM 2657 N N . LEU A 1 362 ? 14.37500 52.47900 37.62500 1.000 16.17299 362 LEU A N 1
ATOM 2658 C CA . LEU A 1 362 ? 14.35200 53.91600 37.37600 1.000 16.94677 362 LEU A CA 1
ATOM 2659 C C . LEU A 1 362 ? 13.04000 54.34400 36.73100 1.000 18.13375 362 LEU A C 1
ATOM 2660 O O . LEU A 1 362 ? 12.47700 55.38000 37.09600 1.000 18.94174 362 LEU A O 1
ATOM 2665 N N . ALA A 1 363 ? 12.54600 53.56500 35.75800 1.000 16.81781 363 ALA A N 1
ATOM 2666 C CA . ALA A 1 363 ? 11.29000 53.91900 35.10400 1.000 17.68107 363 ALA A CA 1
ATOM 2667 C C . ALA A 1 363 ? 10.13700 53.92700 36.09900 1.000 18.46537 363 ALA A C 1
ATOM 2668 O O . ALA A 1 363 ? 9.29000 54.82900 36.06700 1.000 19.44707 363 ALA A O 1
ATOM 2670 N N . GLU A 1 364 ? 10.10800 52.95200 37.01100 1.000 19.92081 364 GLU A N 1
ATOM 2671 C CA . GLU A 1 364 ? 9.06500 52.92500 38.03300 1.000 21.60785 364 GLU A CA 1
ATOM 2672 C C . GLU A 1 364 ? 9.19500 54.10700 38.98500 1.000 19.10492 364 GLU A C 1
ATOM 2673 O O . GLU A 1 364 ? 8.19500 54.75600 39.31600 1.000 20.02345 364 GLU A O 1
ATOM 2679 N N . TYR A 1 365 ? 10.42000 54.42000 39.42100 1.000 16.66516 365 TYR A N 1
ATOM 2680 C CA . TYR A 1 365 ? 10.61800 55.58300 40.28300 1.000 16.17036 365 TYR A CA 1
ATOM 2681 C C . TYR A 1 365 ? 10.11500 56.86100 39.61100 1.000 17.77055 365 TYR A C 1
ATOM 2682 O O . TYR A 1 365 ? 9.37500 57.65100 40.21700 1.000 18.71014 365 TYR A O 1
ATOM 2691 N N . PHE A 1 366 ? 10.48700 57.07200 38.34100 1.000 16.98888 366 PHE A N 1
ATOM 2692 C CA . PHE A 1 366 ? 10.07900 58.29500 37.65200 1.000 17.15469 366 PHE A CA 1
ATOM 2693 C C . PHE A 1 366 ? 8.56200 58.37000 37.52600 1.000 20.00240 366 PHE A C 1
ATOM 2694 O O . PHE A 1 366 ? 7.97100 59.45000 37.64300 1.000 21.80788 366 PHE A O 1
ATOM 2702 N N . ARG A 1 367 ? 7.91700 57.22900 37.29300 1.000 18.69435 367 ARG A N 1
ATOM 2703 C CA . ARG A 1 367 ? 6.46800 57.22900 37.12800 1.000 22.08159 367 ARG A CA 1
ATOM 2704 C C . ARG A 1 367 ? 5.76500 57.59200 38.43100 1.000 24.18711 367 ARG A C 1
ATOM 2705 O O . ARG A 1 367 ? 4.77000 58.32600 38.41700 1.000 24.07131 367 ARG A O 1
ATOM 2713 N N . ASP A 1 368 ? 6.30000 57.13800 39.56700 1.000 21.34730 368 ASP A N 1
ATOM 2714 C CA . ASP A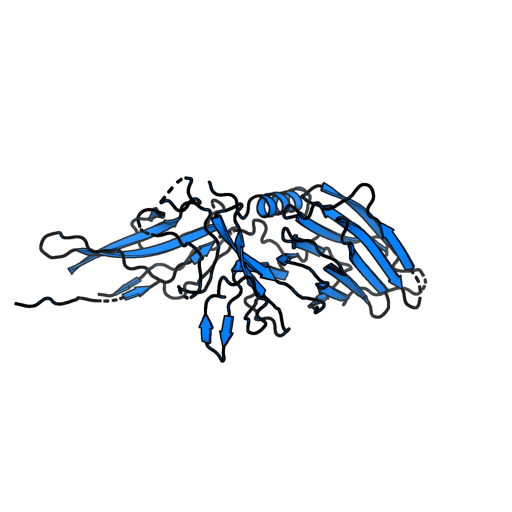 1 368 ? 5.62300 57.25300 40.85600 1.000 25.42673 368 ASP A CA 1
ATOM 2715 C C . ASP A 1 368 ? 6.24400 58.28800 41.78700 1.000 21.52363 368 ASP A C 1
ATOM 2716 O O . ASP A 1 368 ? 5.84600 58.37000 42.95800 1.000 19.02597 368 ASP A O 1
ATOM 2721 N N . LYS A 1 369 ? 7.17800 59.10500 41.28400 1.000 18.65487 369 LYS A N 1
ATOM 2722 C CA . LYS A 1 369 ? 7.85600 60.09700 42.11500 1.000 17.83898 369 LYS A CA 1
ATOM 2723 C C . LYS A 1 369 ? 6.87000 61.00800 42.83700 1.000 17.56526 369 LYS A C 1
ATOM 2724 O O . LYS A 1 369 ? 7.09000 61.37700 43.99900 1.000 17.29418 369 LYS A O 1
ATOM 2730 N N . TYR A 1 370 ? 5.77800 61.38100 42.17200 1.000 16.90203 370 TYR A N 1
ATOM 2731 C CA . TYR A 1 370 ? 4.79200 62.30500 42.72500 1.000 16.40460 370 TYR A CA 1
ATOM 2732 C C . TYR A 1 370 ? 3.48500 61.62300 43.11000 1.000 18.04690 370 TYR A C 1
ATOM 2733 O O . TYR A 1 370 ? 2.46300 62.30400 43.24100 1.000 19.07071 370 TYR A O 1
ATOM 2742 N N . LYS A 1 371 ? 3.50500 60.30800 43.32500 1.000 17.48368 371 LYS A N 1
ATOM 2743 C CA . LYS A 1 371 ? 2.32100 59.56500 43.74500 1.000 16.02297 371 LYS A CA 1
ATOM 2744 C C . LYS A 1 371 ? 2.30300 59.46400 45.27000 1.000 18.24956 371 LYS A C 1
ATOM 2745 O O . LYS A 1 371 ? 3.23500 58.92000 45.87300 1.000 21.83946 371 LYS A O 1
ATOM 2751 N N . ALA A 1 372 ? 1.25900 60.00700 45.88600 1.000 18.76014 372 ALA A N 1
ATOM 2752 C CA . ALA A 1 372 ? 1.08500 59.87900 47.32400 1.000 19.57077 372 ALA A CA 1
ATOM 2753 C C . ALA A 1 372 ? 0.68800 58.44900 47.66700 1.000 23.37386 372 ALA A C 1
ATOM 2754 O O . ALA A 1 372 ? 0.06700 57.74400 46.86500 1.000 24.95826 372 ALA A O 1
ATOM 2756 N N . SER A 1 373 ? 1.04600 58.02200 48.87200 1.000 24.18711 373 SER A N 1
ATOM 2757 C CA . SER A 1 373 ? 0.63500 56.70900 49.35800 1.000 24.27923 373 SER A CA 1
ATOM 2758 C C . SER A 1 373 ? 0.71500 56.65300 50.87900 1.000 28.94821 373 SER A C 1
ATOM 2759 O O . SER A 1 373 ? 1.25600 57.56700 51.50800 1.000 29.08243 373 SER A O 1
#

Nearest PDB structures (foldseek):
  7oa7-assembly1_A  TM=1.003E+00  e=1.768E-69  Streptococcus sanguinis
  7oa8-assembly1_A  TM=9.358E-01  e=2.976E-43  Streptococcus sanguinis
  2d6p-assembly1_A  TM=5.887E-01  e=1.724E-03  Mus musculus
  4lbq-assembly2_B  TM=5.906E-01  e=4.536E-02  Mus musculus
  6ms3-assembly1_B  TM=3.563E-01  e=5.695E-04  Bacillus licheniformis DSM 13 = ATCC 14580

Organism: Streptococcus sanguinis (NCBI:txid1305)